Protein AF-A0A061FAB7-F1 (afdb_monomer)

Organism: Theobroma cacao (NCBI:txid3641)

Foldseek 3Di:
DDDQPLDWDFPAWDPPDPDIGTDTPDPDDDDPLVQLAPDPHDHDEPLVLLVNLLSVLVVLLCQQPVDPHRDQPQDPDPVLAQPCCVVPVDDDSLSVLQSSLVVLLCSFQSHDPVPPPPPVCVVVDQDDLVNSVVSGHPSHPPVPQDPVLSSLSSVLSSQSNDSDSVSHDGSVVSSVSSVVSSVVVVVVD

Solvent-accessible surface area (backbone atoms only — not comparable to full-atom 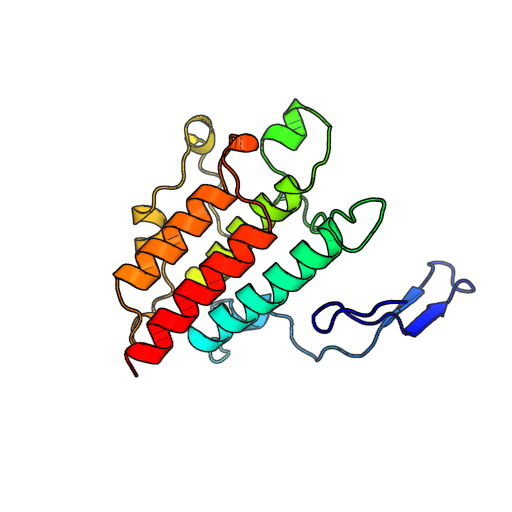values): 11328 Å² total; per-residue (Å²): 131,93,80,51,98,67,52,88,51,73,74,50,70,45,75,90,46,99,65,71,41,78,41,59,63,86,87,72,93,73,58,68,69,63,42,42,28,92,50,103,55,83,63,69,50,60,73,55,47,52,52,49,50,38,44,47,27,48,38,53,28,41,36,53,62,77,42,102,66,55,49,66,79,65,76,95,51,90,88,60,64,53,79,55,47,80,76,67,74,65,88,55,70,54,52,46,30,29,44,46,16,53,49,52,46,28,64,48,29,26,46,58,74,90,71,59,75,87,52,83,59,58,82,77,51,75,73,52,53,64,62,46,64,72,46,43,28,74,86,44,62,82,73,74,68,50,69,67,53,52,49,53,53,31,46,52,28,39,36,22,54,41,85,54,67,84,70,27,59,52,43,59,53,51,31,50,51,49,48,52,50,54,49,60,55,58,78,76,107

Nearest PDB structures (foldseek):
  7xdx-assembly2_B  TM=8.568E-01  e=5.364E-10  Arabidopsis thaliana
  5lpv-assembly1_A  TM=8.261E-01  e=6.792E-08  Arabidopsis thaliana
  5uis-assembly1_A  TM=8.082E-01  e=9.379E-08  Homo sapiens
  5uis-assembly3_C  TM=7.708E-01  e=4.008E-07  Homo sapiens
  5uir-assembly1_A  TM=7.624E-01  e=4.230E-07  Homo sapiens

Structure (mmCIF, N/CA/C/O backbone):
data_AF-A0A061FAB7-F1
#
_entry.id   AF-A0A061FAB7-F1
#
loop_
_atom_site.group_PDB
_atom_site.id
_atom_site.type_symbol
_atom_site.label_atom_id
_atom_site.label_alt_id
_atom_site.label_comp_id
_atom_site.label_asym_id
_atom_site.label_entity_id
_atom_site.label_seq_id
_atom_site.pdbx_PDB_ins_code
_atom_site.Cartn_x
_atom_site.Cartn_y
_atom_site.Cartn_z
_atom_site.occupancy
_atom_site.B_iso_or_equiv
_atom_site.auth_seq_id
_atom_site.auth_comp_id
_atom_site.auth_asym_id
_atom_site.auth_atom_id
_atom_site.pdbx_PDB_model_num
ATOM 1 N N . MET A 1 1 ? 4.742 -19.498 -15.944 1.00 48.34 1 MET A N 1
ATOM 2 C CA . MET A 1 1 ? 4.741 -18.116 -15.413 1.00 48.34 1 MET A CA 1
ATOM 3 C C . MET A 1 1 ? 4.173 -18.177 -13.999 1.00 48.34 1 MET A C 1
ATOM 5 O O . MET A 1 1 ? 3.084 -18.713 -13.840 1.00 48.34 1 MET A O 1
ATOM 9 N N . ARG A 1 2 ? 4.928 -17.783 -12.964 1.00 55.81 2 ARG A N 1
ATOM 10 C CA . ARG A 1 2 ? 4.431 -17.814 -11.576 1.00 55.81 2 ARG A CA 1
ATOM 11 C C . ARG A 1 2 ? 3.438 -16.658 -11.406 1.00 55.81 2 ARG A C 1
ATOM 13 O O . ARG A 1 2 ? 3.834 -15.499 -11.490 1.00 55.81 2 ARG A O 1
ATOM 20 N N . VAL A 1 3 ? 2.155 -16.985 -11.267 1.00 66.94 3 VAL A N 1
ATOM 21 C CA . VAL A 1 3 ? 1.065 -16.011 -11.108 1.00 66.94 3 VAL A CA 1
ATOM 22 C C . VAL A 1 3 ? 0.904 -15.721 -9.620 1.00 66.94 3 VAL A C 1
ATOM 24 O O . VAL A 1 3 ? 0.759 -16.647 -8.823 1.00 66.94 3 VAL A O 1
ATOM 27 N N . HIS A 1 4 ? 0.957 -14.449 -9.235 1.00 78.38 4 HIS A N 1
ATOM 28 C CA . HIS A 1 4 ? 0.658 -14.032 -7.869 1.00 78.38 4 HIS A CA 1
ATOM 29 C C . HIS A 1 4 ? -0.838 -13.730 -7.759 1.00 78.38 4 HIS A C 1
ATOM 31 O O . HIS A 1 4 ? -1.375 -13.003 -8.586 1.00 78.38 4 HIS A O 1
ATOM 37 N N . LYS A 1 5 ? -1.510 -14.229 -6.715 1.00 82.81 5 LYS A N 1
ATOM 38 C CA . LYS A 1 5 ? -2.972 -14.104 -6.523 1.00 82.81 5 LYS A CA 1
ATOM 39 C C . LYS A 1 5 ? -3.513 -12.663 -6.462 1.00 82.81 5 LYS A C 1
ATOM 41 O O . LYS A 1 5 ? -4.717 -12.459 -6.507 1.00 82.81 5 LYS A O 1
ATOM 46 N N . ASN A 1 6 ? -2.630 -11.680 -6.285 1.00 80.94 6 ASN A N 1
ATOM 47 C CA . ASN A 1 6 ? -2.954 -10.251 -6.213 1.00 80.94 6 ASN A CA 1
ATOM 48 C C . ASN A 1 6 ? -2.382 -9.446 -7.397 1.00 80.94 6 ASN A C 1
ATOM 50 O O . ASN A 1 6 ? -2.297 -8.226 -7.314 1.00 80.94 6 ASN A O 1
ATOM 54 N N . VAL A 1 7 ? -1.951 -10.114 -8.471 1.00 80.56 7 VAL A N 1
ATOM 55 C CA . VAL A 1 7 ? -1.516 -9.483 -9.726 1.00 80.56 7 VAL A CA 1
ATOM 56 C C . VAL A 1 7 ? -2.404 -10.015 -10.842 1.00 80.56 7 VAL A C 1
ATOM 58 O O . VAL A 1 7 ? -2.560 -11.229 -10.959 1.00 80.56 7 VAL A O 1
ATOM 61 N N . LEU A 1 8 ? -2.970 -9.118 -11.654 1.00 83.06 8 LEU A N 1
ATOM 62 C CA . LEU A 1 8 ? -3.865 -9.508 -12.742 1.00 83.06 8 LEU A CA 1
ATOM 63 C C . LEU A 1 8 ? -3.167 -10.440 -13.724 1.00 83.06 8 LEU A C 1
ATOM 65 O O . LEU A 1 8 ? -2.086 -10.143 -14.244 1.00 83.06 8 LEU A O 1
ATOM 69 N N . LYS A 1 9 ? -3.814 -11.567 -14.002 1.00 85.06 9 LYS A N 1
ATOM 70 C CA . LYS A 1 9 ? -3.324 -12.539 -14.966 1.00 85.06 9 LYS A CA 1
ATOM 71 C C . LYS A 1 9 ? -3.506 -12.011 -16.388 1.00 85.06 9 LYS A C 1
ATOM 73 O O . LYS A 1 9 ? -4.624 -11.766 -16.839 1.00 85.06 9 LYS A O 1
ATOM 78 N N . VAL A 1 10 ? -2.396 -11.906 -17.118 1.00 88.19 10 VAL A N 1
ATOM 79 C CA . VAL A 1 10 ? -2.406 -11.725 -18.575 1.00 88.19 10 VAL A CA 1
ATOM 80 C C . VAL A 1 10 ? -2.878 -13.029 -19.216 1.00 88.19 10 VAL A C 1
ATOM 82 O O . VAL A 1 10 ? -2.310 -14.093 -18.958 1.00 88.19 10 VAL A O 1
ATOM 85 N N . ILE A 1 11 ? -3.920 -12.944 -20.038 1.00 91.69 11 ILE A N 1
ATOM 86 C CA . ILE A 1 11 ? -4.436 -14.059 -20.839 1.00 91.69 11 ILE A CA 1
ATOM 87 C C . ILE A 1 11 ? -3.689 -14.124 -22.174 1.00 91.69 11 ILE A C 1
ATOM 89 O O . ILE A 1 11 ? -3.333 -15.211 -22.621 1.00 91.69 11 ILE A O 1
ATOM 93 N N . GLY A 1 12 ? -3.409 -12.972 -22.786 1.00 93.06 12 GLY A N 1
ATOM 94 C CA . GLY A 1 12 ? -2.687 -12.886 -24.053 1.00 93.06 12 GLY A CA 1
ATOM 95 C C . GLY A 1 12 ? -2.520 -11.449 -24.535 1.00 93.06 12 GLY A C 1
ATOM 96 O O . GLY A 1 12 ? -2.748 -10.499 -23.786 1.00 93.06 12 GLY A O 1
ATOM 97 N N . CYS A 1 13 ? -2.134 -11.287 -25.795 1.00 94.88 13 CYS A N 1
ATOM 98 C CA . CYS A 1 13 ? -2.093 -9.998 -26.476 1.00 94.88 13 CYS A CA 1
ATOM 99 C C . CYS A 1 13 ? -2.539 -10.139 -27.937 1.00 94.88 13 CYS A C 1
ATOM 101 O O . CYS A 1 13 ? -2.485 -11.227 -28.507 1.00 94.88 13 CYS A O 1
ATOM 103 N N . CYS A 1 14 ? -2.975 -9.031 -28.529 1.00 95.06 14 CYS A N 1
ATOM 104 C CA . CYS A 1 14 ? -3.194 -8.865 -29.957 1.00 95.06 14 CYS A CA 1
ATOM 105 C C . CYS A 1 14 ? -2.175 -7.849 -30.480 1.00 95.06 14 CYS A C 1
ATOM 107 O O . CYS A 1 14 ? -2.110 -6.725 -29.979 1.00 95.06 14 CYS A O 1
ATOM 109 N N . LEU A 1 15 ? -1.365 -8.262 -31.455 1.00 95.12 15 LEU A N 1
ATOM 110 C CA . LEU A 1 15 ? -0.347 -7.422 -32.100 1.00 95.12 15 LEU A CA 1
ATOM 111 C C . LEU A 1 15 ? -0.737 -7.019 -33.531 1.00 95.12 15 LEU A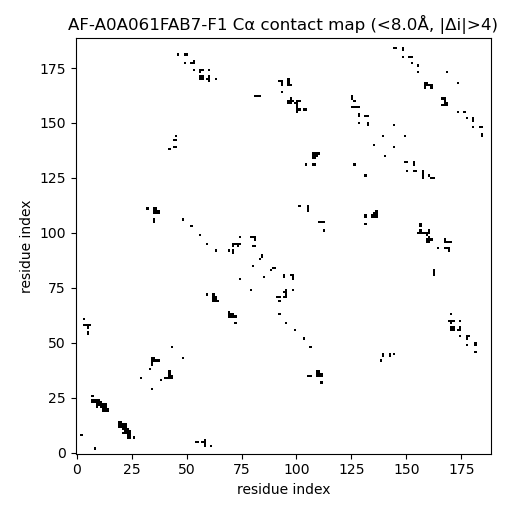 C 1
ATOM 113 O O . LEU A 1 15 ? 0.012 -6.305 -34.184 1.00 95.12 15 LEU A O 1
ATOM 117 N N . GLU A 1 16 ? -1.885 -7.493 -34.020 1.00 95.38 16 GLU A N 1
ATOM 118 C CA . GLU A 1 16 ? -2.390 -7.226 -35.375 1.00 95.38 16 GLU A CA 1
ATOM 119 C C . GLU A 1 16 ? -3.148 -5.891 -35.469 1.00 95.38 16 GLU A C 1
ATOM 121 O O . GLU A 1 16 ? -3.469 -5.422 -36.558 1.00 95.38 16 GLU A O 1
ATOM 126 N N . THR A 1 17 ? -3.445 -5.269 -34.327 1.00 92.12 17 THR A N 1
ATOM 127 C CA . THR A 1 17 ? -4.049 -3.939 -34.239 1.00 92.12 17 THR A CA 1
ATOM 128 C C . THR A 1 17 ? -2.981 -2.848 -34.304 1.00 92.12 17 THR A C 1
ATOM 130 O O . THR A 1 17 ? -1.860 -3.049 -33.845 1.00 92.12 17 THR A O 1
ATOM 133 N N . GLU A 1 18 ? -3.347 -1.660 -34.798 1.00 94.44 18 GLU A N 1
ATOM 134 C CA . GLU A 1 18 ? -2.457 -0.483 -34.852 1.00 94.44 18 GLU A CA 1
ATOM 135 C C . GLU A 1 18 ? -1.805 -0.178 -33.492 1.00 94.44 18 GLU A C 1
ATOM 137 O O . GLU A 1 18 ? -0.622 0.148 -33.411 1.00 94.44 18 GLU A O 1
ATOM 142 N N . ILE A 1 19 ? -2.572 -0.350 -32.411 1.00 92.50 19 ILE A N 1
ATOM 143 C CA . ILE A 1 19 ? -2.084 -0.268 -31.036 1.00 92.50 19 ILE A CA 1
ATOM 144 C C . ILE A 1 19 ? -2.065 -1.686 -30.452 1.00 92.50 19 ILE A C 1
ATOM 146 O O . ILE A 1 19 ? -3.141 -2.280 -30.309 1.00 92.50 19 ILE A O 1
ATOM 150 N N . PRO A 1 20 ? -0.894 -2.240 -30.081 1.00 93.38 20 PRO A N 1
ATOM 151 C CA . PRO A 1 20 ? -0.809 -3.534 -29.414 1.00 93.38 20 PRO A CA 1
ATOM 152 C C . PRO A 1 20 ? -1.711 -3.590 -28.179 1.00 93.38 20 PRO A C 1
ATOM 154 O O . PRO A 1 20 ? -1.614 -2.754 -27.280 1.00 93.38 20 PRO A O 1
ATOM 157 N N . THR A 1 21 ? -2.592 -4.585 -28.127 1.00 93.19 21 THR A N 1
ATOM 158 C CA . THR A 1 21 ? -3.603 -4.713 -27.072 1.00 93.19 21 THR A CA 1
ATOM 159 C C . THR A 1 21 ? -3.276 -5.894 -26.173 1.00 93.19 21 THR A C 1
ATOM 161 O O . THR A 1 21 ? -3.046 -6.999 -26.655 1.00 93.19 21 THR A O 1
ATOM 164 N N . ILE A 1 22 ? -3.282 -5.696 -24.855 1.00 91.56 22 ILE A N 1
ATOM 165 C CA . ILE A 1 22 ? -3.081 -6.779 -23.884 1.00 91.56 22 ILE A CA 1
ATOM 166 C C . ILE A 1 22 ? -4.436 -7.189 -23.306 1.00 91.56 22 ILE A C 1
ATOM 168 O O . ILE A 1 22 ? -5.250 -6.343 -22.939 1.00 91.56 22 ILE A O 1
ATOM 172 N N . VAL A 1 23 ? -4.672 -8.497 -23.222 1.00 92.12 23 VAL A N 1
ATOM 173 C CA . VAL A 1 23 ? -5.899 -9.095 -22.690 1.00 92.12 23 VAL A CA 1
ATOM 174 C C . VAL A 1 23 ? -5.612 -9.674 -21.310 1.00 92.12 23 VAL A C 1
ATOM 176 O O . VAL A 1 23 ? -4.707 -10.495 -21.145 1.00 92.12 23 VAL A O 1
ATOM 179 N N . TYR A 1 24 ? -6.409 -9.276 -20.324 1.00 89.88 24 TYR A N 1
ATOM 180 C CA . TYR A 1 24 ? -6.297 -9.707 -18.931 1.00 89.88 24 TYR A CA 1
ATOM 181 C C . TYR A 1 24 ? -7.578 -10.404 -18.478 1.00 89.88 24 TYR A C 1
ATOM 183 O O . TYR A 1 24 ? -8.635 -10.248 -19.092 1.00 89.88 24 TYR A O 1
ATOM 191 N N . GLU A 1 25 ? -7.495 -11.150 -17.378 1.00 89.56 25 GLU A N 1
ATOM 192 C CA . GLU A 1 25 ? -8.693 -11.612 -16.680 1.00 89.56 25 GLU A CA 1
ATOM 193 C C . GLU A 1 25 ? -9.551 -10.434 -16.194 1.00 89.56 25 GLU A C 1
ATOM 195 O O . GLU A 1 25 ? -9.044 -9.373 -15.818 1.00 89.56 25 GLU A O 1
ATOM 200 N N . PHE A 1 26 ? -10.872 -10.617 -16.204 1.00 85.81 26 PHE A N 1
ATOM 201 C CA . PHE A 1 26 ? -11.793 -9.585 -15.751 1.00 85.81 26 PHE A CA 1
ATOM 202 C C . PHE A 1 26 ? -11.727 -9.430 -14.225 1.00 85.81 26 PHE A C 1
ATOM 204 O O . PHE A 1 26 ? -12.057 -10.350 -13.481 1.00 85.81 26 PHE A O 1
ATOM 211 N N . ALA A 1 27 ? -11.332 -8.241 -13.768 1.00 81.69 27 ALA A N 1
ATOM 212 C CA . ALA A 1 27 ? -11.100 -7.928 -12.356 1.00 81.69 27 ALA A CA 1
ATOM 213 C C . ALA A 1 27 ? -12.318 -7.336 -11.621 1.00 81.69 27 ALA A C 1
ATOM 215 O O . ALA A 1 27 ? -12.233 -7.036 -10.430 1.00 81.69 27 ALA A O 1
ATOM 216 N N . GLY A 1 28 ? -13.433 -7.114 -12.326 1.00 82.25 28 GLY A N 1
ATOM 217 C CA . GLY A 1 28 ? -14.609 -6.409 -11.813 1.00 82.25 28 GLY A CA 1
ATOM 218 C C . GLY A 1 28 ? -14.874 -5.066 -12.503 1.00 82.25 28 GLY A C 1
ATOM 219 O O . GLY A 1 28 ? -14.096 -4.590 -13.326 1.00 82.25 28 GLY A O 1
ATOM 220 N N . THR A 1 29 ? -16.012 -4.451 -12.173 1.00 75.94 29 THR A N 1
ATOM 221 C CA . THR A 1 29 ? -16.525 -3.232 -12.833 1.00 75.94 29 THR A CA 1
ATOM 222 C C . THR A 1 29 ? -16.117 -1.923 -12.158 1.00 75.94 29 THR A C 1
ATOM 224 O O . THR A 1 29 ? -16.282 -0.857 -12.749 1.00 75.94 29 THR A O 1
ATOM 227 N N . LYS A 1 30 ? -15.610 -1.969 -10.920 1.00 76.31 30 LYS A N 1
ATOM 228 C CA . LYS A 1 30 ? -15.292 -0.781 -10.116 1.00 76.31 30 LYS A CA 1
ATOM 229 C C . LYS A 1 30 ? -13.810 -0.737 -9.777 1.00 76.31 30 LYS A C 1
ATOM 231 O O . LYS A 1 30 ? -13.203 -1.759 -9.473 1.00 76.31 30 LYS A O 1
ATOM 236 N N . ARG A 1 31 ? -13.242 0.469 -9.788 1.00 80.06 31 ARG A N 1
ATOM 237 C CA . ARG A 1 31 ? -11.878 0.722 -9.317 1.00 80.06 31 ARG A CA 1
ATOM 238 C C . ARG A 1 31 ? -11.889 0.936 -7.811 1.00 80.06 31 ARG A C 1
ATOM 240 O O . ARG A 1 31 ? -12.840 1.492 -7.267 1.00 80.06 31 ARG A O 1
ATOM 247 N N . LEU A 1 32 ? -10.797 0.556 -7.157 1.00 79.31 32 LEU A N 1
ATOM 248 C CA . LEU A 1 32 ? -10.622 0.768 -5.724 1.00 79.31 32 LEU A CA 1
ATOM 249 C C . LEU A 1 32 ? -10.751 2.253 -5.337 1.00 79.31 32 LEU A C 1
ATOM 251 O O . LEU A 1 32 ? -11.431 2.565 -4.365 1.00 79.31 32 LEU A O 1
ATOM 255 N N . SER A 1 33 ? -10.202 3.162 -6.147 1.00 75.06 33 SER A N 1
ATOM 256 C CA . SER A 1 33 ? -10.315 4.611 -5.931 1.00 75.06 33 SER A CA 1
ATOM 257 C C . SER A 1 33 ? -11.768 5.095 -5.856 1.00 75.06 33 SER A C 1
ATOM 259 O O . SER A 1 33 ? -12.086 5.983 -5.071 1.00 75.06 33 SER A O 1
ATOM 261 N N . THR A 1 34 ? -12.686 4.471 -6.601 1.00 73.19 34 THR A N 1
ATOM 262 C CA . THR A 1 34 ? -14.125 4.771 -6.531 1.00 73.19 34 THR A CA 1
ATOM 263 C C . THR A 1 34 ? -14.752 4.301 -5.217 1.00 73.19 34 THR A C 1
ATOM 265 O O . THR A 1 34 ? -15.648 4.959 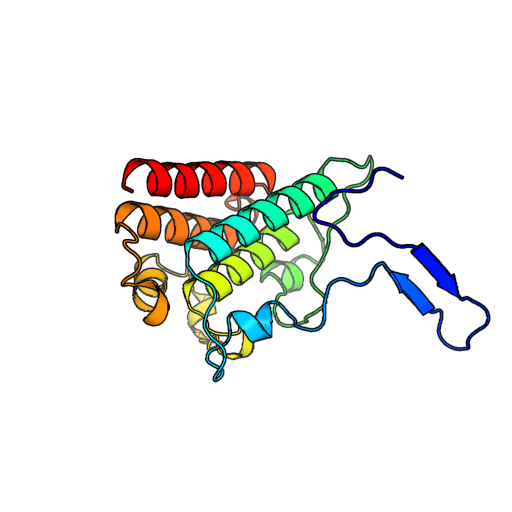-4.703 1.00 73.19 34 THR A O 1
ATOM 268 N N . CYS A 1 35 ? -14.288 3.176 -4.668 1.00 73.81 35 CYS A N 1
ATOM 269 C CA . CYS A 1 35 ? -14.809 2.596 -3.426 1.00 73.81 35 CYS A CA 1
ATOM 270 C C . CYS A 1 35 ? -14.241 3.256 -2.155 1.00 73.81 35 CYS A C 1
ATOM 272 O O . CYS A 1 35 ? -14.821 3.110 -1.081 1.00 73.81 35 CYS A O 1
ATOM 274 N N . ILE A 1 36 ? -13.100 3.943 -2.267 1.00 73.38 36 ILE A N 1
ATOM 275 C CA . ILE A 1 36 ? -12.462 4.685 -1.169 1.00 73.38 36 ILE A CA 1
ATOM 276 C C . ILE A 1 36 ? -12.944 6.143 -1.139 1.00 73.38 36 ILE A C 1
ATOM 278 O O . ILE A 1 36 ? -13.241 6.673 -0.065 1.00 73.38 36 ILE A O 1
ATOM 282 N N . SER A 1 37 ? -13.053 6.778 -2.314 1.00 69.62 37 SER A N 1
ATOM 283 C CA . SER A 1 37 ? -13.470 8.176 -2.455 1.00 69.62 37 SER A CA 1
ATOM 284 C C . SER A 1 37 ? -14.822 8.450 -1.786 1.00 69.62 37 SER A C 1
ATOM 286 O O . SER A 1 37 ? -15.712 7.595 -1.763 1.00 69.62 37 SER A O 1
ATOM 288 N N . ALA A 1 38 ? -14.987 9.665 -1.257 1.00 59.28 38 ALA A N 1
ATOM 289 C CA . ALA A 1 38 ? -16.219 10.208 -0.679 1.00 59.28 38 ALA A CA 1
ATOM 290 C C . ALA A 1 38 ? -17.347 10.414 -1.719 1.00 59.28 38 ALA A C 1
ATOM 292 O O . ALA A 1 38 ? -17.914 11.495 -1.847 1.00 59.28 38 ALA A O 1
ATOM 293 N N . THR A 1 39 ? -17.664 9.375 -2.488 1.00 60.47 39 THR A N 1
ATOM 294 C CA . THR A 1 39 ? -18.830 9.306 -3.377 1.00 60.47 39 THR A CA 1
ATOM 295 C C . THR A 1 39 ? -20.013 8.661 -2.639 1.00 60.47 39 THR A C 1
ATOM 297 O O . THR A 1 39 ? -19.824 8.056 -1.587 1.00 60.47 39 THR A O 1
ATOM 300 N N . ASN A 1 40 ? -21.234 8.745 -3.190 1.00 54.06 40 ASN A N 1
ATOM 301 C CA . ASN A 1 40 ? -22.478 8.148 -2.650 1.00 54.06 40 ASN A CA 1
ATOM 302 C C . ASN A 1 40 ? -22.486 6.595 -2.580 1.00 54.06 40 ASN A C 1
ATOM 304 O O . ASN A 1 40 ? -23.546 5.970 -2.548 1.00 54.06 40 ASN A O 1
ATOM 308 N N . VAL A 1 41 ? -21.322 5.947 -2.602 1.00 64.31 41 VAL A N 1
ATOM 309 C CA . VAL A 1 41 ? -21.156 4.498 -2.459 1.00 64.31 41 VAL A CA 1
ATOM 310 C C . VAL A 1 41 ? -20.816 4.188 -1.001 1.00 64.31 41 VAL A C 1
ATOM 312 O O . VAL A 1 41 ? -20.058 4.922 -0.371 1.00 64.31 41 VAL A O 1
ATOM 315 N N . GLN A 1 42 ? -21.364 3.090 -0.471 1.00 70.19 42 GLN A N 1
ATOM 316 C CA . GLN A 1 42 ? -20.984 2.574 0.847 1.00 70.19 42 GLN A CA 1
ATOM 317 C C . GLN A 1 42 ? -19.451 2.443 0.931 1.00 70.19 42 GLN A C 1
ATOM 319 O O . GLN A 1 42 ? -18.869 1.741 0.094 1.00 70.19 42 GLN A O 1
ATOM 324 N N . PRO A 1 43 ? -18.790 3.132 1.879 1.00 72.69 43 PRO A N 1
ATOM 325 C CA . PRO A 1 43 ? -17.339 3.106 1.997 1.00 72.69 43 PRO A CA 1
ATOM 326 C C . PRO A 1 43 ? -16.855 1.701 2.352 1.00 72.69 43 PRO A C 1
ATOM 328 O O . PRO A 1 43 ? -17.531 0.945 3.050 1.00 72.69 43 PRO A O 1
ATOM 331 N N . LEU A 1 44 ? -15.650 1.353 1.903 1.00 86.00 44 LEU A N 1
ATOM 332 C CA . LEU A 1 44 ? -14.984 0.143 2.382 1.00 86.00 44 LEU A CA 1
ATOM 333 C C . LEU A 1 44 ? -14.713 0.259 3.885 1.00 86.00 44 LEU A C 1
ATOM 335 O O . LEU A 1 44 ? -14.139 1.263 4.320 1.00 86.00 44 LEU A O 1
ATOM 339 N N . SER A 1 45 ? -15.067 -0.786 4.637 1.00 88.94 45 SER A N 1
ATOM 340 C CA . SER A 1 45 ? -14.746 -0.873 6.062 1.00 88.94 45 SER A CA 1
ATOM 341 C C . SER A 1 45 ? -13.241 -0.963 6.285 1.00 88.94 45 SER A C 1
ATOM 343 O O . SER A 1 45 ? -12.502 -1.450 5.420 1.00 88.94 45 SER A O 1
ATOM 345 N N . TRP A 1 46 ? -12.775 -0.543 7.455 1.00 90.06 46 TRP A N 1
ATOM 346 C CA . TRP A 1 46 ? -11.373 -0.570 7.848 1.00 90.06 46 TRP A CA 1
ATOM 347 C C . TRP A 1 46 ? -10.745 -1.955 7.683 1.00 90.06 46 TRP A C 1
ATOM 349 O O . TRP A 1 46 ? -9.701 -2.099 7.045 1.00 90.06 46 TRP A O 1
ATOM 359 N N . LYS A 1 47 ? -11.455 -3.003 8.115 1.00 89.31 47 LYS A N 1
ATOM 360 C CA . LYS A 1 47 ? -11.048 -4.403 7.918 1.00 89.31 47 LYS A CA 1
ATOM 361 C C . LYS A 1 47 ? -10.793 -4.747 6.447 1.00 89.31 47 LYS A C 1
ATOM 363 O O . LYS A 1 47 ? -9.852 -5.472 6.127 1.00 89.31 47 LYS A O 1
ATOM 368 N N . PHE A 1 48 ? -11.626 -4.261 5.523 1.00 89.38 48 PHE A N 1
ATOM 369 C CA . PHE A 1 48 ? -11.394 -4.483 4.093 1.00 89.38 48 PHE A CA 1
ATOM 370 C C . PHE A 1 48 ? -10.237 -3.637 3.559 1.00 89.38 48 PHE A C 1
ATOM 372 O O . PHE A 1 48 ? -9.464 -4.143 2.744 1.00 89.38 48 PHE A O 1
ATOM 379 N N . ARG A 1 49 ? -10.068 -2.399 4.039 1.00 91.62 49 ARG A N 1
ATOM 380 C CA . ARG A 1 49 ? -8.927 -1.543 3.676 1.00 91.62 49 ARG A CA 1
ATOM 381 C C . ARG A 1 49 ? -7.594 -2.184 4.077 1.00 91.62 49 ARG A C 1
ATOM 383 O O . ARG A 1 49 ? -6.715 -2.302 3.224 1.00 91.62 49 ARG A O 1
ATOM 390 N N . LEU A 1 50 ? -7.481 -2.705 5.302 1.00 92.00 50 LEU A N 1
ATOM 391 C CA . LEU A 1 50 ? -6.302 -3.443 5.778 1.00 92.00 50 LEU A CA 1
ATOM 392 C C . LEU A 1 50 ? -6.019 -4.695 4.938 1.00 92.00 50 LEU A C 1
ATOM 394 O O . LEU A 1 50 ? -4.895 -4.900 4.480 1.00 92.00 50 LEU A O 1
ATOM 398 N N . LYS A 1 51 ? -7.044 -5.504 4.640 1.00 92.62 51 LYS A N 1
ATOM 399 C CA . LYS A 1 51 ? -6.886 -6.687 3.773 1.00 92.62 51 LYS A CA 1
ATOM 400 C C . LYS A 1 51 ? -6.364 -6.336 2.380 1.00 92.62 51 LYS A C 1
ATOM 402 O O . LYS A 1 51 ? -5.523 -7.060 1.842 1.00 92.62 51 LYS A O 1
ATOM 407 N N . ILE A 1 52 ? -6.859 -5.247 1.796 1.00 92.25 52 ILE A N 1
ATOM 408 C CA . ILE A 1 52 ? -6.400 -4.747 0.497 1.00 92.25 52 ILE A CA 1
ATOM 409 C C . ILE A 1 52 ? -4.939 -4.293 0.592 1.00 92.25 52 ILE A C 1
ATOM 411 O O . ILE A 1 52 ? -4.130 -4.716 -0.236 1.00 92.25 52 ILE A O 1
ATOM 415 N N . ALA A 1 53 ? -4.586 -3.512 1.618 1.00 94.75 53 ALA A N 1
ATOM 416 C CA . ALA A 1 53 ? -3.212 -3.078 1.869 1.00 94.75 53 ALA A CA 1
ATOM 417 C C . ALA A 1 53 ? -2.256 -4.275 1.978 1.00 94.75 53 ALA A C 1
ATOM 419 O O . ALA A 1 53 ? -1.267 -4.343 1.252 1.00 94.75 53 ALA A O 1
ATOM 420 N N . ILE A 1 54 ? -2.588 -5.277 2.796 1.00 95.75 54 ILE A N 1
ATOM 421 C CA . ILE A 1 54 ? -1.781 -6.496 2.955 1.00 95.75 54 ILE A CA 1
ATOM 422 C C . ILE A 1 54 ? -1.646 -7.242 1.621 1.00 95.75 54 ILE A C 1
ATOM 424 O O . ILE A 1 54 ? -0.553 -7.684 1.258 1.00 95.75 54 ILE A O 1
ATOM 428 N N . GLY A 1 55 ? -2.742 -7.409 0.875 1.00 94.38 55 GLY A N 1
ATOM 429 C CA . GLY A 1 55 ? -2.731 -8.090 -0.421 1.00 94.38 55 GLY A CA 1
ATOM 430 C C . GLY A 1 55 ? -1.798 -7.418 -1.431 1.00 94.38 55 GLY A C 1
ATOM 431 O O . GLY A 1 55 ? -0.992 -8.095 -2.073 1.00 94.38 55 GLY A O 1
ATOM 432 N N . LEU A 1 56 ? -1.866 -6.090 -1.524 1.00 94.06 56 LEU A N 1
ATOM 433 C CA . LEU A 1 56 ? -1.026 -5.300 -2.421 1.00 94.06 56 LEU A CA 1
ATOM 434 C C . LEU A 1 56 ? 0.432 -5.248 -1.952 1.00 94.06 56 LEU A C 1
ATOM 436 O O . LEU A 1 56 ? 1.322 -5.437 -2.776 1.00 94.06 56 LEU A O 1
ATOM 440 N N . ALA A 1 57 ? 0.698 -5.108 -0.650 1.00 96.31 57 ALA A N 1
ATOM 441 C CA . ALA A 1 57 ? 2.060 -5.146 -0.115 1.00 96.31 57 ALA A CA 1
ATOM 442 C C . ALA A 1 57 ? 2.771 -6.459 -0.475 1.00 96.31 57 ALA A C 1
ATOM 444 O O . ALA A 1 57 ? 3.902 -6.445 -0.960 1.00 96.31 57 ALA A O 1
ATOM 445 N N . ASN A 1 58 ? 2.077 -7.596 -0.334 1.00 94.75 58 ASN A N 1
ATOM 446 C CA . ASN A 1 58 ? 2.610 -8.899 -0.741 1.00 94.75 58 ASN A CA 1
ATOM 447 C C . ASN A 1 58 ? 2.853 -8.980 -2.258 1.00 94.75 58 ASN A C 1
ATOM 449 O O . ASN A 1 58 ? 3.852 -9.557 -2.682 1.00 94.75 58 ASN A O 1
ATOM 453 N N . ALA A 1 59 ? 1.969 -8.396 -3.075 1.00 93.44 59 ALA A N 1
ATOM 454 C CA . ALA A 1 59 ? 2.138 -8.361 -4.527 1.00 93.44 59 ALA A CA 1
ATOM 455 C C . ALA A 1 59 ? 3.391 -7.576 -4.935 1.00 93.44 59 ALA A C 1
ATOM 457 O O . ALA A 1 59 ? 4.191 -8.067 -5.728 1.00 93.44 59 ALA A O 1
ATOM 458 N N . VAL A 1 60 ? 3.597 -6.389 -4.363 1.00 94.00 60 VAL A N 1
ATOM 459 C CA . VAL A 1 60 ? 4.775 -5.564 -4.663 1.00 94.00 60 VAL A CA 1
ATOM 460 C C . VAL A 1 60 ? 6.050 -6.222 -4.121 1.00 94.00 60 VAL A C 1
ATOM 462 O O . VAL A 1 60 ? 7.045 -6.315 -4.837 1.00 94.00 60 VAL A O 1
ATOM 465 N N . ALA A 1 61 ? 6.018 -6.788 -2.909 1.00 95.44 61 ALA A N 1
ATOM 466 C CA . ALA A 1 61 ? 7.138 -7.562 -2.370 1.00 95.44 61 ALA A CA 1
ATOM 467 C C . ALA A 1 61 ? 7.514 -8.744 -3.282 1.00 95.44 61 ALA A C 1
ATOM 469 O O . ALA A 1 61 ? 8.698 -9.001 -3.518 1.00 95.44 61 ALA A O 1
ATOM 470 N N . TYR A 1 62 ? 6.518 -9.434 -3.845 1.00 93.88 62 TYR A N 1
ATOM 471 C CA . TYR A 1 62 ? 6.726 -10.480 -4.843 1.00 93.88 62 TYR A CA 1
ATOM 472 C C . TYR A 1 62 ? 7.410 -9.934 -6.107 1.00 93.88 62 TYR A C 1
ATOM 474 O O . TYR A 1 62 ? 8.408 -10.508 -6.542 1.00 93.88 62 TYR A O 1
ATOM 482 N N . LEU A 1 63 ? 6.957 -8.802 -6.658 1.00 92.00 63 LEU A N 1
ATOM 483 C CA . LEU A 1 63 ? 7.599 -8.158 -7.817 1.00 92.00 63 LEU A CA 1
ATOM 484 C C . LEU A 1 63 ? 9.074 -7.805 -7.553 1.00 92.00 63 LEU A C 1
ATOM 486 O O . LEU A 1 63 ? 9.930 -7.969 -8.426 1.00 92.00 63 LEU A O 1
ATOM 490 N N . HIS A 1 64 ? 9.396 -7.390 -6.327 1.00 94.44 64 HIS A N 1
ATOM 491 C CA . HIS A 1 64 ? 10.751 -7.006 -5.924 1.00 94.44 64 HIS A CA 1
ATOM 492 C C . HIS A 1 64 ? 11.715 -8.178 -5.721 1.00 94.44 64 HIS A C 1
ATOM 494 O O . HIS A 1 64 ? 12.931 -7.954 -5.711 1.00 94.44 64 HIS A O 1
ATOM 500 N N . THR A 1 65 ? 11.209 -9.394 -5.499 1.00 93.94 65 THR A N 1
ATOM 501 C CA . THR A 1 65 ? 12.023 -10.515 -4.986 1.00 93.94 65 THR A CA 1
ATOM 502 C C . THR A 1 65 ? 11.905 -11.819 -5.762 1.00 93.94 65 THR A C 1
ATOM 504 O O . THR A 1 65 ? 12.838 -12.615 -5.741 1.00 93.94 65 THR A O 1
ATOM 507 N N . ALA A 1 66 ? 10.805 -12.055 -6.476 1.00 91.75 66 ALA A N 1
ATOM 508 C CA . ALA A 1 66 ? 10.570 -13.325 -7.161 1.00 91.75 66 ALA A CA 1
ATOM 509 C C . ALA A 1 66 ? 11.312 -13.469 -8.502 1.00 91.75 66 ALA A C 1
ATOM 511 O O . ALA A 1 66 ? 11.262 -14.537 -9.116 1.00 91.75 66 ALA A O 1
ATOM 512 N N . PHE A 1 67 ? 11.983 -12.411 -8.960 1.00 89.12 67 PHE A N 1
ATOM 513 C CA . PHE A 1 67 ? 12.648 -12.330 -10.258 1.00 89.12 67 PHE A CA 1
ATOM 514 C C . PHE A 1 67 ? 14.133 -11.997 -10.087 1.00 89.12 67 PHE A C 1
ATOM 516 O O . PHE A 1 67 ? 14.506 -11.243 -9.191 1.00 89.12 67 PHE A O 1
ATOM 523 N N . SER A 1 68 ? 14.984 -12.522 -10.977 1.00 90.00 68 SER A N 1
ATOM 524 C CA . SER A 1 68 ? 16.432 -12.247 -10.976 1.00 90.00 68 SER A CA 1
ATOM 525 C C . SER A 1 68 ? 16.753 -10.765 -11.177 1.00 90.00 68 SER A C 1
ATOM 527 O O . SER A 1 68 ? 17.722 -10.254 -10.620 1.00 90.00 68 SER A O 1
ATOM 529 N N . ARG A 1 69 ? 15.914 -10.064 -11.946 1.00 88.94 69 ARG A N 1
ATOM 530 C CA . ARG A 1 69 ? 15.863 -8.605 -12.010 1.00 88.94 69 ARG A CA 1
ATOM 531 C C . ARG A 1 69 ? 14.554 -8.145 -11.371 1.00 88.94 69 ARG A C 1
ATOM 533 O O . ARG A 1 69 ? 13.500 -8.534 -11.874 1.00 88.94 69 ARG A O 1
ATOM 540 N N . PRO A 1 70 ? 14.602 -7.350 -10.291 1.00 89.94 70 PRO A N 1
ATOM 541 C CA . PRO A 1 70 ? 13.401 -6.838 -9.648 1.00 89.94 70 PRO A CA 1
ATOM 542 C C . PRO A 1 70 ? 12.502 -6.084 -10.625 1.00 89.94 70 PRO A C 1
ATOM 544 O O . PRO A 1 70 ? 12.977 -5.232 -11.377 1.00 89.94 70 PRO A O 1
ATOM 547 N N . VAL A 1 71 ? 11.203 -6.368 -10.575 1.00 89.88 71 VAL A N 1
ATOM 548 C CA . VAL A 1 71 ? 10.195 -5.583 -11.286 1.00 89.88 71 VAL A CA 1
ATOM 549 C C . VAL A 1 71 ? 9.787 -4.435 -10.372 1.00 89.88 71 VAL A C 1
ATOM 551 O O . VAL A 1 71 ? 9.248 -4.668 -9.294 1.00 89.88 71 VAL A O 1
ATOM 554 N N . ILE A 1 72 ? 10.075 -3.205 -10.790 1.00 89.19 72 ILE A N 1
ATOM 555 C CA . ILE A 1 72 ? 9.682 -1.985 -10.076 1.00 89.19 72 ILE A CA 1
ATOM 556 C C . ILE A 1 72 ? 8.399 -1.499 -10.745 1.00 89.19 72 ILE A C 1
ATOM 558 O O . ILE A 1 72 ? 8.418 -1.211 -11.943 1.00 89.19 72 ILE A O 1
ATOM 562 N N . HIS A 1 73 ? 7.291 -1.487 -10.004 1.00 85.00 73 HIS A N 1
ATOM 563 C CA . HIS A 1 73 ? 5.952 -1.291 -10.558 1.00 85.00 73 HIS A CA 1
ATOM 564 C C . HIS A 1 73 ? 5.779 0.104 -11.160 1.00 85.00 73 HIS A C 1
ATOM 566 O O . HIS A 1 73 ? 5.277 0.209 -12.275 1.00 85.00 73 HIS A O 1
ATOM 572 N N . ARG A 1 74 ? 6.225 1.153 -10.450 1.00 74.00 74 ARG A N 1
ATOM 573 C CA . ARG A 1 74 ? 6.215 2.559 -10.896 1.00 74.00 74 ARG A CA 1
ATOM 574 C C . ARG A 1 74 ? 4.820 2.981 -11.361 1.00 74.00 74 ARG A C 1
ATOM 576 O O . ARG A 1 74 ? 4.542 3.032 -12.556 1.00 74.00 74 ARG A O 1
ATOM 583 N N . GLY A 1 75 ? 3.934 3.262 -10.402 1.00 66.00 75 GLY A N 1
ATOM 584 C CA . GLY A 1 75 ? 2.554 3.677 -10.673 1.00 66.00 75 GLY A CA 1
ATOM 585 C C . GLY A 1 75 ? 2.462 4.737 -11.781 1.00 66.00 75 GLY A C 1
ATOM 586 O O . GLY A 1 75 ? 3.260 5.670 -11.833 1.00 66.00 75 GLY A O 1
ATOM 587 N N . SER A 1 76 ? 1.490 4.584 -12.681 1.00 52.75 76 SER A N 1
ATOM 588 C CA . SER A 1 76 ? 1.368 5.323 -13.948 1.00 52.75 76 SER A CA 1
ATOM 589 C C . SER A 1 76 ? 0.850 6.765 -13.817 1.00 52.75 76 SER A C 1
ATOM 591 O O . SER A 1 76 ? 0.304 7.328 -14.763 1.00 52.75 76 SER A O 1
ATOM 593 N N . THR A 1 77 ? 1.004 7.388 -12.654 1.00 53.50 77 THR A N 1
ATOM 594 C CA . THR A 1 77 ? 0.498 8.732 -12.361 1.00 53.50 77 THR A CA 1
ATOM 595 C C . THR A 1 77 ? 1.659 9.649 -11.994 1.00 53.50 77 THR A C 1
ATOM 597 O O . THR A 1 77 ? 2.278 9.494 -10.947 1.00 53.50 77 THR A O 1
ATOM 600 N N . GLY A 1 78 ? 1.942 10.634 -12.854 1.00 53.75 78 GLY A N 1
ATOM 601 C CA . GLY A 1 78 ? 3.087 11.555 -12.743 1.00 53.75 78 GLY A CA 1
ATOM 602 C C . GLY A 1 78 ? 3.160 12.407 -11.465 1.00 53.75 78 GLY A C 1
ATOM 603 O O . GLY A 1 78 ? 4.157 13.084 -11.251 1.00 53.75 78 GLY A O 1
ATOM 604 N N . TRP A 1 79 ? 2.145 12.351 -10.600 1.00 53.06 79 TRP A N 1
ATOM 605 C CA . TRP A 1 79 ? 2.080 13.046 -9.306 1.00 53.06 79 TRP A CA 1
ATOM 606 C C . TRP A 1 79 ? 2.736 12.283 -8.143 1.00 53.06 79 TRP A C 1
ATOM 608 O O . TRP A 1 79 ? 2.847 12.817 -7.049 1.00 53.06 79 TRP A O 1
ATOM 618 N N . TRP A 1 80 ? 3.164 11.038 -8.368 1.00 61.75 80 TRP A N 1
ATOM 619 C CA . TRP A 1 80 ? 3.639 10.109 -7.330 1.00 61.75 80 TRP A CA 1
ATOM 620 C C . TRP A 1 80 ? 5.148 9.892 -7.412 1.00 61.75 80 TRP A C 1
ATOM 622 O O . TRP A 1 80 ? 5.664 8.814 -7.109 1.00 61.75 80 TRP A O 1
ATOM 632 N N . VAL A 1 81 ? 5.836 10.886 -7.957 1.00 60.22 81 VAL A N 1
ATOM 633 C CA . VAL A 1 81 ? 7.262 10.839 -8.229 1.00 60.22 81 VAL A CA 1
ATOM 634 C C . VAL A 1 81 ? 7.980 11.160 -6.922 1.00 60.22 81 VAL A C 1
ATOM 636 O O . VAL A 1 81 ? 7.790 12.266 -6.413 1.00 60.22 81 VAL A O 1
ATOM 639 N N . PRO A 1 82 ? 8.766 10.223 -6.359 1.00 62.28 82 PRO A N 1
ATOM 640 C CA . PRO A 1 82 ? 9.519 10.491 -5.144 1.00 62.28 82 PRO A CA 1
ATOM 641 C C . PRO A 1 82 ? 10.417 11.720 -5.328 1.00 62.28 82 PRO A C 1
ATOM 643 O O . PRO A 1 82 ? 10.923 11.928 -6.437 1.00 62.28 82 PRO A O 1
ATOM 646 N N . PRO A 1 83 ? 10.635 12.535 -4.288 1.00 61.22 83 PRO A N 1
ATOM 647 C CA . PRO A 1 83 ? 11.392 13.779 -4.416 1.00 61.22 83 PRO A CA 1
ATOM 648 C C . PRO A 1 83 ? 12.788 13.587 -5.037 1.00 61.22 83 PRO A C 1
ATOM 650 O O . PRO A 1 83 ? 13.227 14.363 -5.885 1.00 61.22 83 PRO A O 1
ATOM 653 N N . GLU A 1 84 ? 13.452 12.484 -4.698 1.00 60.25 84 GLU A N 1
ATOM 654 C CA . GLU A 1 84 ? 14.776 12.119 -5.193 1.00 60.25 84 GLU A CA 1
ATOM 655 C C . GLU A 1 84 ? 14.798 11.669 -6.660 1.00 60.25 84 GLU A C 1
ATOM 657 O O . GLU A 1 84 ? 15.852 11.710 -7.297 1.00 60.25 84 GLU A O 1
ATOM 662 N N . TYR A 1 85 ? 13.656 11.277 -7.232 1.00 62.41 85 TYR A N 1
ATOM 663 C CA . TYR A 1 85 ? 13.564 10.878 -8.638 1.00 62.41 85 TYR A CA 1
ATOM 664 C C . TYR A 1 85 ? 13.901 12.049 -9.572 1.00 62.41 85 TYR A C 1
ATOM 666 O O . TYR A 1 85 ? 14.550 11.845 -10.597 1.00 62.41 85 TYR A O 1
ATOM 674 N N . TRP A 1 86 ? 13.527 13.278 -9.194 1.00 55.75 86 TRP A N 1
ATOM 675 C CA . TRP A 1 86 ? 13.892 14.496 -9.926 1.00 55.75 86 TRP A CA 1
ATOM 676 C C . TRP A 1 86 ? 15.368 14.874 -9.753 1.00 55.75 86 TRP A C 1
ATOM 678 O O . TRP A 1 86 ? 15.951 15.467 -10.657 1.00 55.75 86 TRP A O 1
ATOM 688 N N . ALA A 1 87 ? 15.979 14.513 -8.620 1.00 58.41 87 ALA A N 1
ATOM 689 C CA . ALA A 1 87 ? 17.341 14.914 -8.269 1.00 58.41 87 ALA A CA 1
ATOM 690 C C . ALA A 1 87 ? 18.426 13.924 -8.729 1.00 58.41 87 ALA A C 1
ATOM 692 O O . ALA A 1 87 ? 19.521 14.343 -9.097 1.00 58.41 87 ALA A O 1
ATOM 693 N N . ARG A 1 88 ? 18.159 12.610 -8.680 1.00 65.06 88 ARG A N 1
ATOM 694 C CA . ARG A 1 88 ? 19.180 11.559 -8.871 1.00 65.06 88 ARG A CA 1
ATOM 695 C C . ARG A 1 88 ? 19.019 10.737 -10.148 1.00 65.06 88 ARG A C 1
ATOM 697 O O . ARG A 1 88 ? 19.996 10.146 -10.593 1.00 65.06 88 ARG A O 1
ATOM 704 N N . GLY A 1 89 ? 17.822 10.665 -10.733 1.00 63.16 89 GLY A N 1
ATOM 705 C CA . GLY A 1 89 ? 17.573 9.973 -12.009 1.00 63.16 89 GLY A CA 1
ATOM 706 C C . GLY A 1 89 ? 17.678 8.436 -11.997 1.00 63.16 89 GLY A C 1
ATOM 707 O O . GLY A 1 89 ? 17.491 7.812 -13.043 1.00 63.16 89 GLY A O 1
ATOM 708 N N . TYR A 1 90 ? 17.933 7.801 -10.847 1.00 66.75 90 TYR A N 1
ATOM 709 C CA . TYR A 1 90 ? 17.955 6.340 -10.702 1.00 66.75 90 TYR A CA 1
ATOM 710 C C . TYR A 1 90 ? 16.654 5.823 -10.091 1.00 66.75 90 TYR A C 1
ATOM 712 O O . TYR A 1 90 ? 16.031 6.489 -9.269 1.00 66.75 90 TYR A O 1
ATOM 720 N N . ILE A 1 91 ? 16.247 4.614 -10.487 1.00 77.12 91 ILE A N 1
ATOM 721 C CA . ILE A 1 91 ? 15.028 3.977 -9.989 1.00 77.12 91 ILE A CA 1
ATOM 722 C C . ILE A 1 91 ? 15.357 2.731 -9.190 1.00 77.12 91 ILE A C 1
ATOM 724 O O . ILE A 1 91 ? 16.007 1.811 -9.686 1.00 77.12 91 ILE A O 1
ATOM 728 N N . THR A 1 92 ? 14.822 2.688 -7.975 1.00 87.69 92 THR A N 1
ATOM 729 C CA . THR A 1 92 ? 14.999 1.597 -7.023 1.00 87.69 92 THR A CA 1
ATOM 730 C C . THR A 1 92 ? 13.646 1.032 -6.589 1.00 87.69 92 THR A C 1
ATOM 732 O O . THR A 1 92 ? 12.580 1.582 -6.871 1.00 87.69 92 THR A O 1
ATOM 735 N N . LYS A 1 93 ? 13.686 -0.077 -5.847 1.00 91.19 93 LYS A N 1
ATOM 736 C CA . LYS A 1 93 ? 12.507 -0.669 -5.196 1.00 91.19 93 LYS A CA 1
ATOM 737 C C . LYS A 1 93 ? 11.811 0.306 -4.238 1.00 91.19 93 LYS A C 1
ATOM 739 O O . LYS A 1 93 ? 10.615 0.166 -3.998 1.00 91.19 93 LYS A O 1
ATOM 744 N N . LYS A 1 94 ? 12.541 1.284 -3.691 1.00 90.94 94 LYS A N 1
ATOM 745 C CA . LYS A 1 94 ? 12.028 2.250 -2.712 1.00 90.94 94 LYS A CA 1
ATOM 746 C C . LYS A 1 94 ? 11.106 3.299 -3.337 1.00 90.94 94 LYS A C 1
ATOM 748 O O . LYS A 1 94 ? 10.341 3.927 -2.607 1.00 90.94 94 LYS A O 1
ATOM 753 N N . VAL A 1 95 ? 11.104 3.431 -4.667 1.00 87.00 95 VAL A N 1
ATOM 754 C CA . VAL A 1 95 ? 10.083 4.203 -5.391 1.00 87.00 95 VAL A CA 1
ATOM 755 C C . VAL A 1 95 ? 8.699 3.606 -5.148 1.00 87.00 95 VAL A C 1
ATOM 757 O O . VAL A 1 95 ? 7.783 4.327 -4.765 1.00 87.00 95 VAL A O 1
ATOM 760 N N . ASP A 1 96 ? 8.554 2.285 -5.286 1.00 90.12 96 ASP A N 1
ATOM 761 C CA . ASP A 1 96 ? 7.272 1.623 -5.028 1.00 90.12 96 ASP A CA 1
ATOM 762 C C . ASP A 1 96 ? 6.865 1.736 -3.550 1.00 90.12 96 ASP A C 1
ATOM 764 O O . ASP A 1 96 ? 5.679 1.832 -3.264 1.00 90.12 96 ASP A O 1
ATOM 768 N N . VAL A 1 97 ? 7.826 1.770 -2.615 1.00 92.94 97 VAL A N 1
ATOM 769 C CA . VAL A 1 97 ? 7.553 1.942 -1.173 1.00 92.94 97 VAL A CA 1
ATOM 770 C C . VAL A 1 97 ? 6.957 3.320 -0.889 1.00 92.94 97 VAL A C 1
ATOM 772 O O . VAL A 1 97 ? 5.941 3.414 -0.205 1.00 92.94 97 VAL A O 1
ATOM 775 N N . TYR A 1 98 ? 7.539 4.377 -1.457 1.00 88.00 98 TYR A N 1
ATOM 776 C CA . TYR A 1 98 ? 7.017 5.738 -1.319 1.00 88.00 98 TYR A CA 1
ATOM 777 C C . TYR A 1 98 ? 5.592 5.851 -1.865 1.00 88.00 98 TYR A C 1
ATOM 779 O O . TYR A 1 98 ? 4.681 6.318 -1.179 1.00 88.00 98 TYR A O 1
ATOM 787 N N . GLN A 1 99 ? 5.374 5.338 -3.078 1.00 87.25 99 GLN A N 1
ATOM 788 C CA . GLN A 1 99 ? 4.051 5.313 -3.703 1.00 87.25 99 GLN A CA 1
ATOM 789 C C . GLN A 1 99 ? 3.050 4.489 -2.887 1.00 87.25 99 GLN A C 1
ATOM 791 O O . GLN A 1 99 ? 1.885 4.863 -2.765 1.00 87.25 99 GLN A O 1
ATOM 796 N N . PHE A 1 100 ? 3.505 3.387 -2.293 1.00 91.50 100 PHE A N 1
ATOM 797 C CA . PHE A 1 100 ? 2.683 2.564 -1.423 1.00 91.50 100 PHE A CA 1
ATOM 798 C C . PHE A 1 100 ? 2.312 3.288 -0.122 1.00 91.50 100 PHE A C 1
ATOM 800 O O . PHE A 1 100 ? 1.163 3.200 0.298 1.00 91.50 100 PHE A O 1
ATOM 807 N N . GLY A 1 101 ? 3.222 4.062 0.476 1.00 90.00 101 GLY A N 1
ATOM 808 C CA . GLY A 1 101 ? 2.922 4.914 1.633 1.00 90.00 101 GLY A CA 1
ATOM 809 C C . GLY A 1 101 ? 1.805 5.918 1.345 1.00 90.00 101 GLY A C 1
ATOM 810 O O . GLY A 1 101 ? 0.850 6.033 2.111 1.00 90.00 101 GLY A O 1
ATOM 811 N N . LEU A 1 102 ? 1.850 6.567 0.182 1.00 85.50 102 LEU A N 1
ATOM 812 C CA . LEU A 1 102 ? 0.770 7.451 -0.258 1.00 85.50 102 LEU A CA 1
ATOM 813 C C . LEU A 1 102 ? -0.557 6.701 -0.477 1.00 85.50 102 LEU A C 1
ATOM 815 O O . LEU A 1 102 ? -1.623 7.194 -0.116 1.00 85.50 102 LEU A O 1
ATOM 819 N N . PHE A 1 103 ? -0.509 5.482 -1.013 1.00 88.00 103 PHE A N 1
ATOM 820 C CA . PHE A 1 103 ? -1.691 4.628 -1.135 1.00 88.00 103 PHE A CA 1
ATOM 821 C C . PHE A 1 103 ? -2.277 4.228 0.234 1.00 88.00 103 PHE A C 1
ATOM 823 O O . PHE A 1 103 ? -3.497 4.225 0.408 1.00 88.00 103 PHE A O 1
ATOM 830 N N . LEU A 1 104 ? -1.435 3.932 1.229 1.00 91.12 104 LEU A N 1
ATOM 831 C CA . LEU A 1 104 ? -1.884 3.689 2.604 1.00 91.12 104 LEU A CA 1
ATOM 832 C C . LEU A 1 104 ? -2.581 4.927 3.188 1.00 91.12 104 LEU A C 1
ATOM 834 O O . LEU A 1 104 ? -3.608 4.793 3.851 1.00 91.12 104 LEU A O 1
ATOM 838 N N . PHE A 1 105 ? -2.091 6.131 2.886 1.00 86.19 105 PHE A N 1
ATOM 839 C CA . PHE A 1 105 ? -2.773 7.367 3.265 1.00 86.19 105 PHE A CA 1
ATOM 840 C C . PHE A 1 105 ? -4.143 7.541 2.587 1.00 86.19 105 PHE A C 1
ATOM 842 O O . PHE A 1 105 ? -5.108 7.946 3.240 1.00 86.19 105 PHE A O 1
ATOM 849 N N . GLU A 1 106 ? -4.264 7.217 1.298 1.00 85.50 106 GLU A N 1
ATOM 850 C CA . GLU A 1 106 ? -5.554 7.226 0.591 1.00 85.50 106 GLU A CA 1
ATOM 851 C C . GLU A 1 106 ? -6.548 6.262 1.260 1.00 85.50 106 GLU A C 1
ATOM 853 O O . GLU A 1 106 ? -7.700 6.626 1.511 1.00 85.50 106 GLU A O 1
ATOM 858 N N . LEU A 1 107 ? -6.090 5.061 1.633 1.00 88.62 107 LEU A N 1
ATOM 859 C CA . LEU A 1 107 ? -6.896 4.110 2.399 1.00 88.62 107 LEU A CA 1
ATOM 860 C C . LEU A 1 107 ? -7.301 4.666 3.768 1.00 88.62 107 LEU A C 1
ATOM 862 O O . LEU A 1 107 ? -8.443 4.469 4.175 1.00 88.62 107 LEU A O 1
ATOM 866 N N . LEU A 1 108 ? -6.412 5.358 4.479 1.00 87.94 108 LEU A N 1
ATOM 867 C CA . LEU A 1 108 ? -6.710 5.893 5.809 1.00 87.94 108 LEU A CA 1
ATOM 868 C C . LEU A 1 108 ? -7.723 7.045 5.763 1.00 87.94 108 LEU A C 1
ATOM 870 O O . LEU A 1 108 ? -8.662 7.101 6.557 1.00 87.94 108 LEU A O 1
ATOM 874 N N . SER A 1 109 ? -7.537 7.964 4.819 1.00 84.56 109 SER A N 1
ATOM 875 C CA . SER A 1 109 ? -8.275 9.229 4.764 1.00 84.56 109 SER A CA 1
ATOM 876 C C . SER A 1 109 ? -9.558 9.170 3.940 1.00 84.56 109 SER A C 1
ATOM 878 O O . SER A 1 109 ? -10.421 10.038 4.076 1.00 84.56 109 SER A O 1
ATOM 880 N N . GLY A 1 110 ? -9.706 8.176 3.057 1.00 81.31 110 GLY A N 1
ATOM 881 C CA . GLY A 1 110 ? -10.821 8.147 2.107 1.00 81.31 110 GLY A CA 1
ATOM 882 C C . GLY A 1 110 ? -10.731 9.239 1.030 1.00 81.31 110 GLY A C 1
ATOM 883 O O . GLY A 1 110 ? -11.668 9.421 0.247 1.00 81.31 110 GLY A O 1
ATOM 884 N N . LYS A 1 111 ? -9.629 9.998 0.998 1.00 75.62 111 LYS A N 1
ATOM 885 C CA . LYS A 1 111 ? -9.405 11.116 0.082 1.00 75.62 111 LYS A CA 1
ATOM 886 C C . LYS A 1 111 ? -8.459 10.663 -1.020 1.00 75.62 111 LYS A C 1
ATOM 888 O O . LYS A 1 111 ? -7.371 10.165 -0.751 1.00 75.62 111 LYS A O 1
ATOM 893 N N . GLY A 1 112 ? -8.875 10.860 -2.269 1.00 64.75 112 GLY A N 1
ATOM 894 C CA . GLY A 1 112 ? -7.997 10.616 -3.411 1.00 64.75 112 GLY A CA 1
ATOM 895 C C . GLY A 1 112 ? -6.788 11.550 -3.366 1.00 64.75 112 GLY A C 1
ATOM 896 O O . GLY A 1 112 ? -6.911 12.711 -2.977 1.00 64.75 112 GLY A O 1
ATOM 897 N N . LEU A 1 113 ? -5.629 11.071 -3.815 1.00 59.56 113 LEU A N 1
ATOM 898 C CA . LEU A 1 113 ? -4.374 11.832 -3.734 1.00 59.56 113 LEU A CA 1
ATOM 899 C C . LEU A 1 113 ? -4.332 13.122 -4.558 1.00 59.56 113 LEU A C 1
ATOM 901 O O . LEU A 1 113 ? -3.454 13.950 -4.349 1.00 59.56 113 LEU A O 1
ATOM 905 N N . VAL A 1 114 ? -5.303 13.325 -5.451 1.00 53.41 114 VAL A N 1
ATOM 906 C CA . VAL A 1 114 ? -5.512 14.593 -6.171 1.00 53.41 114 VAL A CA 1
ATOM 907 C C . VAL A 1 114 ? -5.796 15.754 -5.202 1.00 53.41 114 VAL A C 1
ATOM 909 O O . VAL A 1 114 ? -5.584 16.908 -5.556 1.00 53.41 114 VAL A O 1
ATOM 912 N N . TYR A 1 115 ? -6.245 15.457 -3.976 1.00 48.50 115 TYR A N 1
ATOM 913 C CA . TYR A 1 115 ? -6.556 16.445 -2.941 1.00 48.50 115 TYR A CA 1
ATOM 914 C C . TYR A 1 115 ? -5.450 16.647 -1.905 1.00 48.50 115 TYR A C 1
ATOM 916 O O . TYR A 1 115 ? -5.673 17.401 -0.959 1.00 48.50 115 TYR A O 1
ATOM 924 N N . LEU A 1 116 ? -4.291 15.991 -2.034 1.00 50.78 116 LEU A N 1
ATOM 925 C CA . LEU A 1 116 ? -3.147 16.368 -1.209 1.00 50.78 116 LEU A CA 1
ATOM 926 C C . LEU A 1 116 ? -2.713 17.778 -1.634 1.00 50.78 116 LEU A C 1
ATOM 928 O O . LEU A 1 116 ? -2.319 17.952 -2.791 1.00 50.78 116 LEU A O 1
ATOM 932 N N . PRO A 1 117 ? -2.806 18.796 -0.756 1.00 41.03 117 PRO A N 1
ATOM 933 C CA . PRO A 1 117 ? -2.265 20.105 -1.071 1.00 41.03 117 PRO A CA 1
ATOM 934 C C . PRO A 1 117 ? -0.775 19.922 -1.346 1.00 41.03 117 PRO A C 1
ATOM 936 O O . PRO A 1 117 ? -0.061 19.342 -0.524 1.00 41.03 117 PRO A O 1
ATOM 939 N N . ARG A 1 118 ? -0.300 20.413 -2.494 1.00 47.16 118 ARG A N 1
ATOM 940 C CA . ARG A 1 118 ? 1.118 20.725 -2.663 1.00 47.16 118 ARG A CA 1
ATOM 941 C C . ARG A 1 118 ? 1.375 21.928 -1.768 1.00 47.16 118 ARG A C 1
ATOM 943 O O . ARG A 1 118 ? 1.265 23.067 -2.196 1.00 47.16 118 ARG A O 1
ATOM 950 N N . ASP A 1 119 ? 1.536 21.654 -0.487 1.00 40.44 119 ASP A N 1
ATOM 951 C CA . ASP A 1 119 ? 1.979 22.649 0.461 1.00 40.44 119 ASP A CA 1
ATOM 952 C C . ASP A 1 119 ? 3.439 22.930 0.085 1.00 40.44 119 ASP A C 1
ATOM 954 O O . ASP A 1 119 ? 4.261 22.010 0.076 1.00 40.44 119 ASP A O 1
ATOM 958 N N . ASP A 1 120 ? 3.760 24.170 -0.288 1.00 41.34 120 ASP A N 1
ATOM 959 C CA . ASP A 1 120 ? 5.139 24.604 -0.562 1.00 41.34 120 ASP A CA 1
ATOM 960 C C . ASP A 1 120 ? 6.045 24.408 0.681 1.00 41.34 120 ASP A C 1
ATOM 962 O O . ASP A 1 120 ? 7.265 24.504 0.596 1.00 41.34 120 ASP A O 1
ATOM 966 N N . THR A 1 121 ? 5.470 24.044 1.835 1.00 39.38 121 THR A N 1
ATOM 967 C CA . THR A 1 121 ? 6.179 23.574 3.037 1.00 39.38 121 THR A CA 1
ATOM 968 C C . THR A 1 121 ? 6.690 22.127 2.966 1.00 39.38 121 THR A C 1
ATOM 970 O O . THR A 1 121 ? 7.379 21.677 3.883 1.00 39.38 121 THR A O 1
ATOM 973 N N . LEU A 1 122 ? 6.449 21.393 1.871 1.00 47.75 122 LEU A N 1
ATOM 974 C CA . LEU A 1 122 ? 7.156 20.135 1.578 1.00 47.75 122 LEU A CA 1
ATOM 975 C C . LEU A 1 122 ? 8.669 20.330 1.386 1.00 47.75 122 LEU A C 1
ATOM 977 O O . LEU A 1 122 ? 9.405 19.349 1.440 1.00 47.75 122 LEU A O 1
ATOM 981 N N . ASP A 1 123 ? 9.142 21.572 1.254 1.00 41.88 123 ASP A N 1
ATOM 982 C CA . ASP A 1 123 ? 10.573 21.903 1.204 1.00 41.88 123 ASP A CA 1
ATOM 983 C C . ASP A 1 123 ? 11.253 21.882 2.595 1.00 41.88 123 ASP A C 1
ATOM 985 O O . ASP A 1 123 ? 12.475 21.951 2.705 1.00 41.88 123 ASP A O 1
ATOM 989 N N . THR A 1 124 ? 10.473 21.696 3.672 1.00 48.25 124 THR A N 1
ATOM 990 C CA . THR A 1 124 ? 10.964 21.259 4.996 1.00 48.25 124 THR A CA 1
ATOM 991 C C . THR A 1 124 ? 10.296 19.953 5.471 1.00 48.25 124 THR A C 1
ATOM 993 O O . THR A 1 124 ? 10.506 19.539 6.608 1.00 48.25 124 THR A O 1
ATOM 996 N N . GLY A 1 125 ? 9.418 19.351 4.651 1.00 46.81 125 GLY A N 1
ATOM 997 C CA . GLY A 1 125 ? 8.175 18.700 5.090 1.00 46.81 125 GLY A CA 1
ATOM 998 C C . GLY A 1 125 ? 8.203 17.191 5.328 1.00 46.81 125 GLY A C 1
ATOM 999 O O . GLY A 1 125 ? 7.896 16.393 4.441 1.00 46.81 125 GLY A O 1
ATOM 1000 N N . GLU A 1 126 ? 8.416 16.813 6.584 1.00 50.19 126 GLU A N 1
ATOM 1001 C CA . GLU A 1 126 ? 7.977 15.526 7.124 1.00 50.19 126 GLU A CA 1
ATOM 1002 C C . GLU A 1 126 ? 6.458 15.556 7.379 1.00 50.19 126 GLU A C 1
ATOM 1004 O O . GLU A 1 126 ? 5.927 16.467 8.021 1.00 50.19 126 GLU A O 1
ATOM 1009 N N . LEU A 1 127 ? 5.723 14.562 6.872 1.00 58.91 127 LEU A N 1
ATOM 1010 C CA . LEU A 1 127 ? 4.355 14.314 7.328 1.00 58.91 127 LEU A CA 1
ATOM 1011 C C . LEU A 1 127 ? 4.444 13.808 8.772 1.00 58.91 127 LEU A C 1
ATOM 1013 O O . LEU A 1 127 ? 5.110 12.808 9.022 1.00 58.91 127 LEU A O 1
ATOM 1017 N N . SER A 1 128 ? 3.805 14.497 9.718 1.00 65.62 128 SER A N 1
ATOM 1018 C CA . SER A 1 128 ? 3.772 14.057 11.113 1.00 65.62 128 SER A CA 1
ATOM 1019 C C . SER A 1 128 ? 2.647 13.044 11.336 1.00 65.62 128 SER A C 1
ATOM 1021 O O . SER A 1 128 ? 1.643 13.029 10.613 1.00 65.62 128 SER A O 1
ATOM 1023 N N . VAL A 1 129 ? 2.802 12.191 12.347 1.00 69.50 129 VAL A N 1
ATOM 1024 C CA . VAL A 1 129 ? 1.791 11.192 12.725 1.00 69.50 129 VAL A CA 1
ATOM 1025 C C . VAL A 1 129 ? 0.451 11.869 13.046 1.00 69.50 129 VAL A C 1
ATOM 1027 O O . VAL A 1 129 ? -0.603 11.384 12.637 1.00 69.50 129 VAL A O 1
A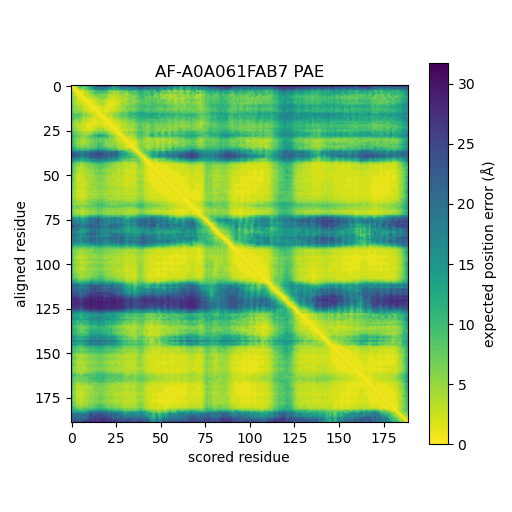TOM 1030 N N . GLU A 1 130 ? 0.480 13.040 13.683 1.00 69.69 130 GLU A N 1
ATOM 1031 C CA . GLU A 1 130 ? -0.708 13.810 14.067 1.00 69.69 130 GLU A CA 1
ATOM 1032 C C . GLU A 1 130 ? -1.522 14.243 12.843 1.00 69.69 130 GLU A C 1
ATOM 1034 O O . GLU A 1 130 ? -2.738 14.053 12.809 1.00 69.69 130 GLU A O 1
ATOM 1039 N N . ARG A 1 131 ? -0.852 14.727 11.783 1.00 71.69 131 ARG A N 1
ATOM 1040 C CA . ARG A 1 131 ? -1.518 15.089 10.520 1.00 71.69 131 ARG A CA 1
ATOM 1041 C C . ARG A 1 131 ? -2.266 13.902 9.909 1.00 71.69 131 ARG A C 1
ATOM 1043 O O . ARG A 1 131 ? -3.324 14.093 9.307 1.00 71.69 131 ARG A O 1
ATOM 1050 N N . PHE A 1 132 ? -1.743 12.685 10.055 1.00 74.00 132 PHE A N 1
ATOM 1051 C CA . PHE A 1 132 ? -2.408 11.480 9.562 1.00 74.00 132 PHE A CA 1
ATOM 1052 C C . PHE A 1 132 ? -3.603 11.068 10.415 1.00 74.00 132 PHE A C 1
ATOM 1054 O O . PHE A 1 132 ? -4.645 10.723 9.855 1.00 74.00 132 PHE A O 1
ATOM 1061 N N . ILE A 1 133 ? -3.480 11.153 11.740 1.00 75.25 133 ILE A N 1
ATOM 1062 C CA . ILE A 1 133 ? -4.567 10.869 12.687 1.00 75.25 133 ILE A CA 1
ATOM 1063 C C . ILE A 1 133 ? -5.748 11.828 12.463 1.00 75.25 133 ILE A C 1
ATOM 1065 O O . ILE A 1 133 ? -6.907 11.402 12.417 1.00 75.25 133 ILE A O 1
ATOM 1069 N N . ASP A 1 134 ? -5.472 13.109 12.225 1.00 79.31 134 ASP A N 1
ATOM 1070 C CA . ASP A 1 134 ? -6.510 14.105 11.942 1.00 79.31 134 ASP A CA 1
ATOM 1071 C C . ASP A 1 134 ? -7.191 13.875 10.587 1.00 79.31 134 ASP A C 1
ATOM 1073 O O . ASP A 1 134 ? -8.384 14.149 10.414 1.00 79.31 134 ASP A O 1
ATOM 1077 N N . ALA A 1 135 ? -6.454 13.322 9.621 1.00 80.56 135 ALA A N 1
ATOM 1078 C CA . ALA A 1 135 ? -6.937 13.055 8.273 1.00 80.56 135 ALA A CA 1
ATOM 1079 C C . ALA A 1 135 ? -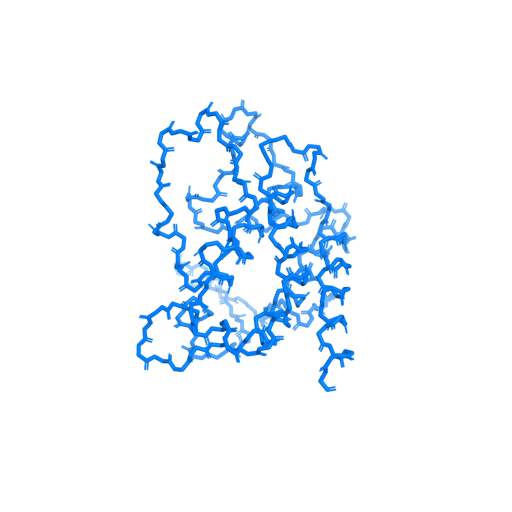7.775 11.772 8.140 1.00 80.56 135 ALA A C 1
ATOM 1081 O O . ALA A 1 135 ? -8.303 11.532 7.050 1.00 80.56 135 ALA A O 1
ATOM 1082 N N . VAL A 1 136 ? -7.914 10.969 9.202 1.00 85.50 136 VAL A N 1
ATOM 1083 C CA . VAL A 1 136 ? -8.668 9.704 9.192 1.00 85.50 136 VAL A CA 1
ATOM 1084 C C . VAL A 1 136 ? -10.105 9.913 8.730 1.00 85.50 136 VAL A C 1
ATOM 1086 O O . VAL A 1 136 ? -10.819 10.797 9.215 1.00 85.50 136 VAL A O 1
ATOM 1089 N N . ASP A 1 137 ? -10.547 9.044 7.824 1.00 85.81 137 ASP A N 1
ATOM 1090 C CA . ASP A 1 137 ? -11.906 9.023 7.296 1.00 85.81 137 ASP A CA 1
ATOM 1091 C C . ASP A 1 137 ? -12.934 8.901 8.435 1.00 85.81 137 ASP A C 1
ATOM 1093 O O . ASP A 1 137 ? -12.975 7.911 9.165 1.00 85.81 137 ASP A O 1
ATOM 1097 N N . SER A 1 138 ? -13.802 9.903 8.595 1.00 84.62 138 SER A N 1
ATOM 1098 C CA . SER A 1 138 ? -14.815 9.905 9.659 1.00 84.62 138 SER A CA 1
ATOM 1099 C C . SER A 1 138 ? -15.763 8.706 9.584 1.00 84.62 138 SER A C 1
ATOM 1101 O O . SER A 1 138 ? -16.322 8.312 10.606 1.00 84.62 138 SER A O 1
ATOM 1103 N N . ARG A 1 139 ? -15.907 8.090 8.402 1.00 84.62 139 ARG A N 1
ATOM 1104 C CA . ARG A 1 139 ? -16.772 6.928 8.168 1.00 84.62 139 ARG A CA 1
ATOM 1105 C C . ARG A 1 139 ? -16.235 5.647 8.810 1.00 84.62 139 ARG A C 1
ATOM 1107 O O . ARG A 1 139 ? -17.040 4.776 9.112 1.00 84.62 139 ARG A O 1
ATOM 1114 N N . ILE A 1 140 ? -14.921 5.547 9.045 1.00 85.19 140 ILE A N 1
ATOM 1115 C CA . ILE A 1 140 ? -14.296 4.364 9.668 1.00 85.19 140 ILE A CA 1
ATOM 1116 C C . ILE A 1 140 ? -13.964 4.565 11.154 1.00 85.19 140 ILE A C 1
ATOM 1118 O O . ILE A 1 140 ? -13.694 3.591 11.848 1.00 85.19 140 ILE A O 1
ATOM 1122 N N . LYS A 1 141 ? -14.018 5.802 11.676 1.00 80.69 141 LYS A N 1
ATOM 1123 C CA . LYS A 1 141 ? -13.691 6.102 13.088 1.00 80.69 141 LYS A CA 1
ATOM 1124 C C . LYS A 1 141 ? -14.548 5.314 14.085 1.00 80.69 141 LYS A C 1
ATOM 1126 O O . LYS A 1 141 ? -14.069 4.946 15.149 1.00 80.69 141 LYS A O 1
ATOM 1131 N N . ASN A 1 142 ? -15.797 5.020 13.724 1.00 77.69 142 ASN A N 1
ATOM 1132 C CA . ASN A 1 142 ? -16.740 4.302 14.585 1.00 77.69 142 ASN A CA 1
ATOM 1133 C C . ASN A 1 142 ? -16.654 2.769 14.450 1.00 77.69 142 ASN A C 1
ATOM 1135 O O . ASN A 1 142 ? -17.468 2.067 15.040 1.00 77.69 142 ASN A O 1
ATOM 1139 N N . GLU A 1 143 ? -15.699 2.233 13.682 1.00 83.38 143 GLU A N 1
ATOM 1140 C CA . GLU A 1 143 ? -15.552 0.785 13.461 1.00 83.38 143 GLU A CA 1
ATOM 1141 C C . GLU A 1 143 ? -14.725 0.065 14.543 1.00 83.38 143 GLU A C 1
ATOM 1143 O O . GLU A 1 143 ? -14.364 -1.096 14.364 1.00 83.38 143 GLU A O 1
ATOM 1148 N N . GLY A 1 144 ? -14.419 0.731 15.662 1.00 71.12 144 GLY A N 1
ATOM 1149 C CA . GLY A 1 144 ? -13.622 0.148 16.748 1.00 71.12 144 GLY A CA 1
ATOM 1150 C C . GLY A 1 1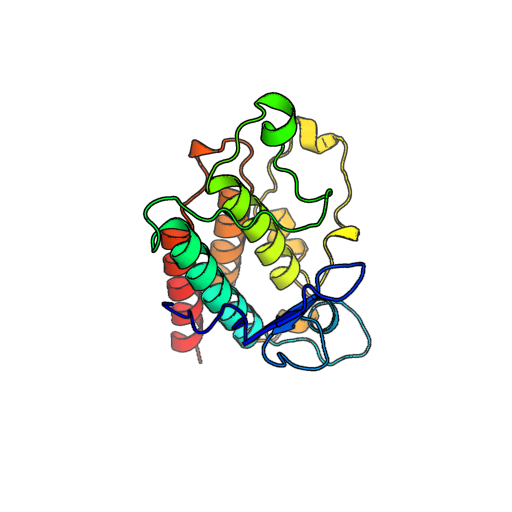44 ? -12.120 0.105 16.454 1.00 71.12 144 GLY A C 1
ATOM 1151 O O . 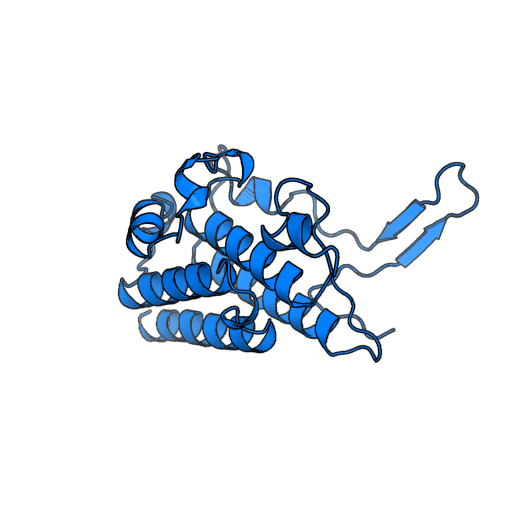GLY A 1 144 ? -11.430 -0.804 16.903 1.00 71.12 144 GLY A O 1
ATOM 1152 N N . ILE A 1 145 ? -11.613 1.066 15.675 1.00 81.69 145 ILE A N 1
ATOM 1153 C CA . ILE A 1 145 ? -10.172 1.247 15.460 1.00 81.69 145 ILE A CA 1
ATOM 1154 C C . ILE A 1 145 ? -9.562 1.766 16.762 1.00 81.69 145 ILE A C 1
ATOM 1156 O O . ILE A 1 145 ? -9.906 2.864 17.202 1.00 81.69 145 ILE A O 1
ATOM 1160 N N . ASP A 1 146 ? -8.663 0.995 17.368 1.00 81.31 146 ASP A N 1
ATOM 1161 C CA . ASP A 1 146 ? -7.918 1.454 18.539 1.00 81.31 146 ASP A CA 1
ATOM 1162 C C . ASP A 1 146 ? -6.849 2.490 18.143 1.00 81.31 146 ASP A C 1
ATOM 1164 O O . ASP A 1 146 ? -6.283 2.449 17.046 1.00 81.31 146 ASP A O 1
ATOM 1168 N N . LEU A 1 147 ? -6.567 3.429 19.046 1.00 82.81 147 LEU A N 1
ATOM 1169 C CA . LEU A 1 147 ? -5.594 4.503 18.858 1.00 82.81 147 LEU A CA 1
ATOM 1170 C C . LEU A 1 147 ? -4.185 3.963 18.613 1.00 82.81 147 LEU A C 1
ATOM 1172 O O . LEU A 1 147 ? -3.458 4.535 17.803 1.00 82.81 147 LEU A O 1
ATOM 1176 N N . GLU A 1 148 ? -3.814 2.858 19.263 1.00 85.94 148 GLU A N 1
ATOM 1177 C CA . GLU A 1 148 ? -2.520 2.201 19.050 1.00 85.94 148 GLU A CA 1
ATOM 1178 C C . GLU A 1 148 ? -2.398 1.693 17.608 1.00 85.94 148 GLU A C 1
ATOM 1180 O O . GLU A 1 148 ? -1.461 2.050 16.896 1.00 85.94 148 GLU A O 1
ATOM 1185 N N . GLN A 1 149 ? -3.415 0.974 17.122 1.00 87.44 149 GLN A N 1
ATOM 1186 C CA . GLN A 1 149 ? -3.456 0.487 15.744 1.00 87.44 149 GLN A CA 1
ATOM 1187 C C . GLN A 1 149 ? -3.359 1.633 14.729 1.00 87.44 149 GLN A C 1
ATOM 1189 O O . GLN A 1 149 ? -2.663 1.534 13.714 1.00 87.44 149 GLN A O 1
ATOM 1194 N N . LEU A 1 150 ? -4.088 2.718 14.991 1.00 87.38 150 LEU A N 1
ATOM 1195 C CA . LEU A 1 150 ? -4.076 3.896 14.142 1.00 87.38 150 LEU A CA 1
ATOM 1196 C C . LEU A 1 150 ? -2.697 4.574 14.133 1.00 87.38 150 LEU A C 1
ATOM 1198 O O . LEU A 1 150 ? -2.219 4.973 13.070 1.00 87.38 150 LEU A O 1
ATOM 1202 N N . SER A 1 151 ? -2.056 4.673 15.298 1.00 88.44 151 SER A N 1
ATOM 1203 C CA . SER A 1 151 ? -0.712 5.228 15.464 1.00 88.44 151 SER A CA 1
ATOM 1204 C C . SER A 1 151 ? 0.342 4.403 14.725 1.00 88.44 151 SER A C 1
ATOM 1206 O O . SER A 1 151 ? 1.165 4.966 13.999 1.00 88.44 151 SER A O 1
ATOM 1208 N N . ASP A 1 152 ? 0.291 3.075 14.831 1.00 92.06 152 ASP A N 1
ATOM 1209 C CA . ASP A 1 152 ? 1.200 2.172 14.117 1.00 92.06 152 ASP A CA 1
ATOM 1210 C C . ASP A 1 152 ? 1.037 2.305 12.601 1.00 92.06 152 ASP A C 1
ATOM 1212 O O . ASP A 1 152 ? 2.016 2.415 11.856 1.00 92.06 152 ASP A O 1
ATOM 1216 N N . PHE A 1 153 ? -0.212 2.361 12.131 1.00 92.31 153 PHE A N 1
ATOM 1217 C CA . PHE A 1 153 ? -0.506 2.537 10.713 1.00 92.31 153 PHE A CA 1
ATOM 1218 C C . PHE A 1 153 ? -0.012 3.894 10.194 1.00 92.31 153 PHE A C 1
ATOM 1220 O O . PHE A 1 153 ? 0.605 3.959 9.130 1.00 92.31 153 PHE A O 1
ATOM 1227 N N . ALA A 1 154 ? -0.231 4.974 10.950 1.00 89.19 154 ALA A N 1
ATOM 1228 C CA . ALA A 1 154 ? 0.273 6.305 10.621 1.00 89.19 154 ALA A CA 1
ATOM 1229 C C . ALA A 1 154 ? 1.809 6.348 10.603 1.00 89.19 154 ALA A C 1
ATOM 1231 O O . ALA A 1 154 ? 2.400 6.865 9.657 1.00 89.19 154 ALA A O 1
ATOM 1232 N N . THR A 1 155 ? 2.465 5.734 11.587 1.00 91.75 155 THR A N 1
ATOM 1233 C CA . THR A 1 155 ? 3.931 5.635 11.661 1.00 91.75 155 THR A CA 1
ATOM 1234 C C . THR A 1 155 ? 4.507 4.887 10.458 1.00 91.75 155 THR A C 1
ATOM 1236 O O . THR A 1 155 ? 5.505 5.313 9.868 1.00 91.75 155 THR A O 1
ATOM 1239 N N . LEU A 1 156 ? 3.858 3.799 10.033 1.00 94.69 156 LEU A N 1
ATOM 1240 C CA . LEU A 1 156 ? 4.240 3.069 8.827 1.00 94.69 156 LEU A CA 1
ATOM 1241 C C . LEU A 1 156 ? 4.120 3.941 7.567 1.00 94.69 156 LEU A C 1
ATOM 1243 O O . LEU A 1 156 ? 5.015 3.893 6.718 1.00 94.69 156 LEU A O 1
ATOM 1247 N N . ILE A 1 157 ? 3.062 4.755 7.447 1.00 90.94 157 ILE A N 1
ATOM 1248 C CA . ILE A 1 157 ? 2.920 5.713 6.339 1.00 90.94 157 ILE A CA 1
ATOM 1249 C C . ILE A 1 157 ? 4.100 6.688 6.332 1.00 90.94 157 ILE A C 1
ATOM 1251 O O . ILE A 1 157 ? 4.770 6.785 5.305 1.00 90.94 157 ILE A O 1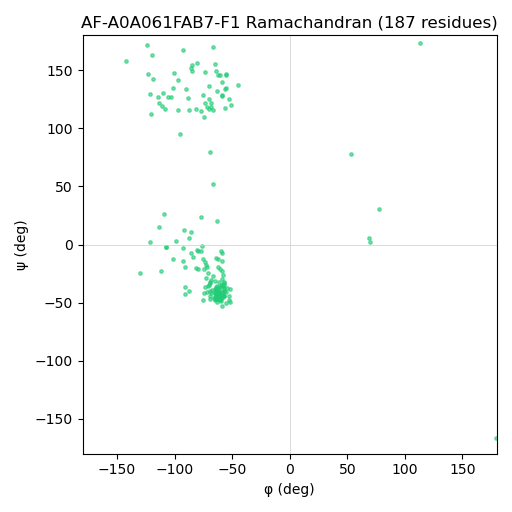
ATOM 1255 N N . VAL A 1 158 ? 4.389 7.342 7.466 1.00 87.31 158 VAL A N 1
ATOM 1256 C CA . VAL A 1 158 ? 5.495 8.310 7.608 1.00 87.31 158 VAL A CA 1
ATOM 1257 C C . VAL A 1 158 ? 6.813 7.705 7.127 1.00 87.31 158 VAL A C 1
ATOM 1259 O O . VAL A 1 158 ? 7.493 8.284 6.279 1.00 87.31 158 VAL A O 1
ATOM 1262 N N . ARG A 1 159 ? 7.142 6.497 7.603 1.00 92.06 159 ARG A N 1
ATOM 1263 C CA . ARG A 1 159 ? 8.365 5.781 7.211 1.00 92.06 159 ARG A CA 1
ATOM 1264 C C . ARG A 1 159 ? 8.390 5.451 5.720 1.00 92.06 159 ARG A C 1
ATOM 1266 O O . ARG A 1 159 ? 9.424 5.617 5.079 1.00 92.06 159 ARG A O 1
ATOM 1273 N N . CYS A 1 160 ? 7.271 5.012 5.141 1.00 91.38 160 CYS A N 1
ATOM 1274 C CA . CYS A 1 160 ? 7.185 4.742 3.704 1.00 91.38 160 CYS A CA 1
ATOM 1275 C C . CYS A 1 160 ? 7.382 6.012 2.864 1.00 91.38 160 CYS A C 1
ATOM 1277 O O . CYS A 1 160 ? 8.016 5.947 1.813 1.00 91.38 160 CYS A O 1
ATOM 1279 N N . THR A 1 161 ? 6.878 7.157 3.332 1.00 85.56 161 THR A N 1
ATOM 1280 C CA . THR A 1 161 ? 6.946 8.449 2.634 1.00 85.56 161 THR A CA 1
ATOM 1281 C C . THR A 1 161 ? 8.169 9.293 3.001 1.00 85.56 161 THR A C 1
ATOM 1283 O O . THR A 1 161 ? 8.205 10.474 2.662 1.00 85.56 161 THR A O 1
ATOM 1286 N N . SER A 1 162 ? 9.169 8.725 3.685 1.00 84.62 162 SER A N 1
ATOM 1287 C CA . SER A 1 162 ? 10.378 9.466 4.064 1.00 84.62 162 SER A CA 1
ATOM 1288 C C . SER A 1 162 ? 11.093 10.032 2.832 1.00 84.62 162 SER A C 1
ATOM 1290 O O . SER A 1 162 ? 11.187 9.365 1.798 1.00 84.62 162 SER A O 1
ATOM 1292 N N . TYR A 1 163 ? 11.611 11.257 2.928 1.00 77.06 163 TYR A N 1
ATOM 1293 C CA . TYR A 1 163 ? 12.433 11.843 1.865 1.00 77.06 163 TYR A CA 1
ATOM 1294 C C . TYR A 1 163 ? 13.743 11.065 1.690 1.00 77.06 163 TYR A C 1
ATOM 1296 O O . TYR A 1 163 ? 14.184 10.831 0.567 1.00 77.06 163 TYR A O 1
ATOM 1304 N N . ASP A 1 164 ? 14.334 10.617 2.800 1.00 81.62 164 ASP A N 1
ATOM 1305 C CA . ASP A 1 164 ? 15.520 9.771 2.774 1.00 81.62 164 ASP A CA 1
ATOM 1306 C C . ASP A 1 164 ? 15.131 8.334 2.407 1.00 81.62 164 ASP A C 1
ATOM 1308 O O . ASP A 1 164 ? 14.412 7.636 3.128 1.00 81.62 164 ASP A O 1
ATOM 1312 N N . GLU A 1 165 ? 15.619 7.895 1.251 1.00 84.75 165 GLU A N 1
ATOM 1313 C CA . GLU A 1 165 ? 15.370 6.570 0.706 1.00 84.75 165 GLU A CA 1
ATOM 1314 C C . GLU A 1 165 ? 15.808 5.448 1.661 1.00 84.75 165 GLU A C 1
ATOM 1316 O O . GLU A 1 165 ? 15.151 4.400 1.716 1.00 84.75 165 GLU A O 1
ATOM 1321 N N . GLU A 1 166 ? 16.889 5.646 2.419 1.00 87.06 166 GLU A N 1
ATOM 1322 C CA . GLU A 1 166 ? 17.439 4.621 3.311 1.00 87.06 166 GLU A CA 1
ATOM 1323 C C . GLU A 1 166 ? 16.512 4.350 4.498 1.00 87.06 166 GLU A C 1
ATOM 1325 O O . GLU A 1 166 ? 16.347 3.199 4.904 1.00 87.06 166 GLU A O 1
ATOM 1330 N N . ASN A 1 167 ? 15.800 5.378 4.966 1.00 89.88 167 ASN A N 1
ATOM 1331 C CA . ASN A 1 167 ? 14.846 5.270 6.071 1.00 89.88 167 ASN A CA 1
ATOM 1332 C C . ASN A 1 167 ? 13.552 4.543 5.682 1.00 89.88 167 ASN A C 1
ATOM 1334 O O . ASN A 1 167 ? 12.808 4.077 6.551 1.00 89.88 167 ASN A O 1
ATOM 1338 N N . ARG A 1 168 ? 13.267 4.416 4.380 1.00 92.50 168 ARG A N 1
ATOM 1339 C CA . ARG A 1 168 ? 12.078 3.695 3.914 1.00 92.50 168 ARG A CA 1
ATOM 1340 C C . ARG A 1 168 ? 12.230 2.190 4.161 1.00 92.50 168 ARG A C 1
ATOM 1342 O O . ARG A 1 168 ? 13.269 1.627 3.816 1.00 92.50 168 ARG A O 1
ATOM 1349 N N . PRO A 1 169 ? 11.205 1.485 4.654 1.00 97.19 169 PRO A N 1
ATOM 1350 C CA . PRO A 1 169 ? 11.248 0.030 4.756 1.00 97.19 169 PRO A CA 1
ATOM 1351 C C . PRO A 1 169 ? 11.280 -0.639 3.372 1.00 97.19 169 PRO A C 1
ATOM 1353 O O . PRO A 1 169 ? 11.059 -0.026 2.327 1.00 97.19 169 PRO A O 1
ATOM 1356 N N . THR A 1 170 ? 11.533 -1.938 3.342 1.00 97.50 170 THR A N 1
ATOM 1357 C CA . THR A 1 170 ? 11.273 -2.796 2.184 1.00 97.50 170 THR A CA 1
ATOM 1358 C C . THR A 1 170 ? 9.798 -3.196 2.136 1.00 97.50 170 THR A C 1
ATOM 1360 O O . THR A 1 170 ? 9.134 -3.303 3.164 1.00 97.50 170 THR A O 1
ATOM 1363 N N . MET A 1 171 ? 9.275 -3.544 0.956 1.00 97.31 171 MET A N 1
ATOM 1364 C CA . MET A 1 171 ? 7.889 -4.031 0.851 1.00 97.31 171 MET A CA 1
ATOM 1365 C C . MET A 1 171 ? 7.624 -5.338 1.620 1.00 97.31 171 MET A C 1
ATOM 1367 O O . MET A 1 171 ? 6.476 -5.636 1.947 1.00 97.31 171 MET A O 1
ATOM 1371 N N . ILE A 1 172 ? 8.670 -6.107 1.948 1.00 97.56 172 ILE A N 1
ATOM 1372 C CA . ILE A 1 172 ? 8.558 -7.270 2.841 1.00 97.56 172 ILE A CA 1
ATOM 1373 C C . ILE A 1 172 ? 8.260 -6.817 4.272 1.00 97.56 172 ILE A C 1
ATOM 1375 O O . ILE A 1 172 ? 7.385 -7.393 4.914 1.00 97.56 172 ILE A O 1
ATOM 1379 N N . GLU A 1 173 ? 8.984 -5.816 4.771 1.00 98.19 173 GLU A N 1
ATOM 1380 C CA . GLU A 1 173 ? 8.779 -5.257 6.112 1.00 98.19 173 GLU A CA 1
ATOM 1381 C C . GLU A 1 173 ? 7.406 -4.598 6.212 1.00 98.19 173 GLU A C 1
ATOM 1383 O O . GLU A 1 173 ? 6.635 -4.970 7.090 1.00 98.19 173 GLU A O 1
ATOM 1388 N N . VAL A 1 174 ? 7.028 -3.775 5.226 1.00 98.19 174 VAL A N 1
ATOM 1389 C CA . VAL A 1 174 ? 5.680 -3.186 5.131 1.00 98.19 174 VAL A CA 1
ATOM 1390 C C . VAL A 1 174 ? 4.595 -4.265 5.214 1.00 98.19 174 VAL A C 1
ATOM 1392 O O . VAL A 1 174 ? 3.647 -4.153 5.985 1.00 98.19 174 VAL A O 1
ATOM 1395 N N . GLY A 1 175 ? 4.735 -5.355 4.451 1.00 97.19 175 GLY A N 1
ATOM 1396 C CA . GLY A 1 175 ? 3.772 -6.456 4.472 1.00 97.19 175 GLY A CA 1
ATOM 1397 C C . GLY A 1 175 ? 3.721 -7.231 5.796 1.00 97.19 175 GLY A C 1
ATOM 1398 O O . GLY A 1 175 ? 2.679 -7.810 6.110 1.00 97.19 175 GLY A O 1
ATOM 1399 N N . LYS A 1 176 ? 4.816 -7.271 6.566 1.00 96.56 176 LYS A N 1
ATOM 1400 C CA . LYS A 1 176 ? 4.854 -7.871 7.911 1.00 96.56 176 LYS A CA 1
ATOM 1401 C C . LYS A 1 176 ? 4.182 -6.963 8.936 1.00 96.56 176 LYS A C 1
ATOM 1403 O O . LYS A 1 176 ? 3.318 -7.446 9.662 1.00 96.56 176 LYS A O 1
ATOM 1408 N N . GLU A 1 177 ? 4.523 -5.679 8.939 1.00 97.00 177 GLU A N 1
ATOM 1409 C CA . GLU A 1 177 ? 3.964 -4.683 9.858 1.00 97.00 177 GLU A CA 1
ATOM 1410 C C . GLU A 1 177 ? 2.445 -4.555 9.669 1.00 97.00 177 GLU A C 1
ATOM 1412 O O . GLU A 1 177 ? 1.689 -4.677 10.627 1.00 97.00 177 GLU A O 1
ATOM 1417 N N . LEU A 1 178 ? 1.957 -4.479 8.423 1.00 96.62 178 LEU A N 1
ATOM 1418 C CA . LEU A 1 178 ? 0.512 -4.459 8.147 1.00 96.62 178 LEU A CA 1
ATOM 1419 C C . LEU A 1 178 ? -0.231 -5.693 8.684 1.00 96.62 178 LEU A C 1
ATOM 1421 O O . LEU A 1 178 ? -1.379 -5.584 9.106 1.00 96.62 178 LEU A O 1
ATOM 1425 N N . LYS A 1 179 ? 0.399 -6.875 8.665 1.00 94.75 179 LYS A N 1
ATOM 1426 C CA . LYS A 1 179 ? -0.202 -8.090 9.239 1.00 94.75 179 LYS A CA 1
ATOM 1427 C C . LYS A 1 179 ? -0.243 -8.043 10.762 1.00 94.75 179 LYS A C 1
ATOM 1429 O O . LYS A 1 179 ? -1.199 -8.556 11.328 1.00 94.75 179 LYS A O 1
ATOM 1434 N N . GLN A 1 180 ? 0.768 -7.461 11.403 1.00 93.31 180 GLN A N 1
ATOM 1435 C CA . GLN A 1 180 ? 0.779 -7.272 12.856 1.00 93.31 180 GLN A CA 1
ATOM 1436 C C . GLN A 1 180 ? -0.350 -6.321 13.270 1.00 93.31 180 GLN A C 1
ATOM 1438 O O . GLN A 1 180 ? -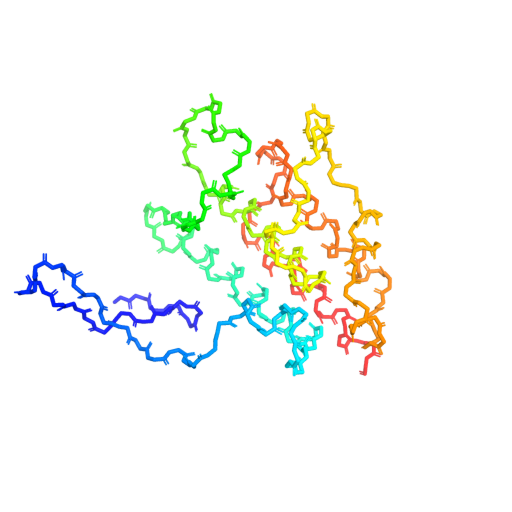1.156 -6.677 14.122 1.00 93.31 180 GLN A O 1
ATOM 1443 N N . ILE A 1 181 ? -0.494 -5.196 12.563 1.00 91.75 181 ILE A N 1
ATOM 1444 C CA . ILE A 1 181 ? -1.576 -4.220 12.762 1.00 91.75 181 ILE A CA 1
ATOM 1445 C C . ILE A 1 181 ? -2.966 -4.878 12.615 1.00 91.75 181 ILE A C 1
ATOM 1447 O O . ILE A 1 181 ? -3.848 -4.656 13.444 1.00 91.75 181 ILE A O 1
ATOM 1451 N N . ASP A 1 182 ? -3.182 -5.719 11.594 1.00 89.00 182 ASP A N 1
ATOM 1452 C CA . ASP A 1 182 ? -4.454 -6.445 11.380 1.00 89.00 182 ASP A CA 1
ATOM 1453 C C . ASP A 1 182 ? -4.721 -7.531 12.441 1.00 89.00 182 ASP A C 1
ATOM 1455 O O . ASP A 1 182 ? -5.868 -7.783 12.814 1.00 89.00 182 ASP A O 1
ATOM 1459 N N . GLN A 1 183 ? -3.674 -8.165 12.976 1.00 83.44 183 GLN A N 1
ATOM 1460 C CA . GLN A 1 183 ? -3.809 -9.156 14.048 1.00 83.44 183 GLN A CA 1
ATOM 1461 C C . GLN A 1 183 ? -4.237 -8.511 15.369 1.00 83.44 183 GLN A C 1
ATOM 1463 O O . GLN A 1 183 ? -5.130 -9.055 16.019 1.00 83.44 183 GLN A O 1
ATOM 1468 N N . SER A 1 184 ? -3.703 -7.331 15.699 1.00 72.88 184 SER A N 1
ATOM 1469 C CA . SER A 1 184 ? -4.135 -6.542 16.862 1.00 72.88 184 SER A CA 1
ATOM 1470 C C . SER A 1 184 ? -5.624 -6.169 16.800 1.00 72.88 184 SER A C 1
ATOM 1472 O O . SER A 1 184 ? -6.288 -6.107 17.832 1.00 72.88 184 SER A O 1
ATOM 1474 N N . PHE A 1 185 ? -6.192 -6.014 15.594 1.00 61.69 185 PHE A N 1
ATOM 1475 C CA . PHE A 1 185 ? -7.634 -5.791 15.397 1.00 61.69 185 PHE A CA 1
ATOM 1476 C C . PHE A 1 185 ? -8.483 -6.986 15.843 1.00 61.69 185 PHE A C 1
ATOM 1478 O O . PHE A 1 185 ? -9.552 -6.837 16.426 1.00 61.69 185 PHE A O 1
ATOM 1485 N N . THR A 1 186 ? -8.023 -8.194 15.515 1.00 59.22 186 THR A N 1
ATOM 1486 C CA . THR A 1 186 ? -8.814 -9.421 15.680 1.00 59.22 186 THR A CA 1
ATOM 1487 C C . THR A 1 186 ? -8.800 -9.911 17.129 1.00 59.22 186 THR A C 1
ATOM 1489 O O . THR A 1 186 ? -9.704 -10.630 17.528 1.00 59.22 186 THR A O 1
ATOM 1492 N N . SER A 1 187 ? -7.815 -9.504 17.933 1.00 54.41 187 SER A N 1
ATOM 1493 C CA . SER A 1 187 ? -7.762 -9.784 19.375 1.00 54.41 187 SER A CA 1
ATOM 1494 C C . SER A 1 187 ? -8.723 -8.944 20.227 1.00 54.41 187 SER A C 1
ATOM 1496 O O . SER A 1 187 ? -8.901 -9.262 21.400 1.00 54.41 187 SER A O 1
ATOM 1498 N N . LEU A 1 188 ? -9.321 -7.888 19.665 1.00 49.00 188 LEU A N 1
ATOM 1499 C CA . LEU A 1 188 ? -10.208 -6.944 20.364 1.00 49.00 188 LEU A CA 1
ATOM 1500 C C . LEU A 1 188 ? -11.700 -7.098 19.990 1.00 49.00 188 LEU A C 1
ATOM 1502 O O . LEU A 1 188 ? -12.532 -6.387 20.552 1.00 49.00 188 LEU A O 1
ATOM 1506 N N . CYS A 1 189 ? -12.043 -8.003 19.061 1.00 45.38 189 CYS A N 1
ATOM 1507 C CA . CYS A 1 189 ? -13.415 -8.301 18.615 1.00 45.38 189 CYS A CA 1
ATOM 1508 C C . CYS A 1 189 ? -13.875 -9.701 19.034 1.00 45.38 189 CYS A C 1
ATOM 1510 O O . CYS A 1 189 ? -13.075 -10.651 18.884 1.00 45.38 189 CYS A O 1
#

Secondary structure (DSSP, 8-state):
----TTSPPEEEEE-SSSS-EEEE----SS-HHHHHSSSSSPPPPHHHHHHHHHHHHHHHHHHHHSSSS------S-TT---HHHHHH----HHHHHHHHHHHHHHHHH---GGGS---GGGGS-PPPHHHHHHTS-TTTTTS---HHHHHHHHHHHHHHT-SSGGGSPPHHHHHHHHHHHHHHHHTT-

pLDDT: mean 79.55, std 15.54, range [39.38, 98.19]

Sequence (189 aa):
MRVHKNVLKVIGCCLETEIPTIVYEFAGTKRLSTCISATNVQPLSWKFRLKIAIGLANAVAYLHTAFSRPVIHRGSTGWWVPPEYWARGYITKKVDVYQFGLFLFELLSGKGLVYLPRDDTLDTGELSVERFIDAVDSRIKNEGIDLEQLSDFATLIVRCTSYDEENRPTMIEVGKELKQIDQSFTSLC

Radius of gyration: 17.58 Å; Cα contacts (8 Å, |Δi|>4): 201; chains: 1; bounding box: 42×43×56 Å

Mean predicted aligned error: 8.63 Å

InterPro domains:
  IPR000719 Protein kinase domain [PS50011] (1-186)
  IPR001245 Serine-threonine/tyrosine-protein kinase, catalytic domain [PF07714] (4-74)
  IPR001245 Serine-threonine/tyrosine-protein kinase, catalytic domain [PF07714] (80-177)
  IPR011009 Protein kinase-like domain superfamily [SSF56112] (4-182)
  IPR045274 Receptor-like kinase WAK-like [PTHR27005] (4-74)